Protein AF-A0A657IUQ5-F1 (afdb_monomer_lite)

Organism: NCBI:txid37923

Sequence (195 aa):
MLGVAAANTGLQYLISVHVVRFLPADVDWTVWPILFLMSVSIQIFAVGGALLIRNDVMIWLIGVFIMCGVPASGLLLPLDMAPDRYQILHHLVPSAVALGAIRSRVYLPEAPVASAVLTELIWLAAALLVYLWGCLHVRRLRRRDEAAAAREAHQFDDAEAGEFEGAVLSGSPGPQTRQLQVVRAAAREAARSRS

Secondary structure (DSSP, 8-state):
-HHHHHHHHHHHHHHHHHHHHTS-TT--TTHHHHHHHHHHHHHHHHHHHHHHHTTTHHHHHIIIIIIIHHHHTTSSS-GGGS-HHHHHHHHH-HHHHHHHHHHHHHH-TT---HHHHHHHHHHHHHHHHHHHHHHHHHHHHHHHHHHHHHHHHHHHHSS-HHHHHHHHHTTPPPHHHHHHHHHHHHHHHHHHTT-

Foldseek 3Di:
DVVVVVVVVVVVVVVVVVVVVVAPPPADPVLVVLVVLVVLLLVLLLLLLCLPPVPCSVVVSCVQCPVLQPQLLCPVHNPVPDDPVSPVSCLQRLNSLSSNLSVCCSVPVVDDCVSSVVSSVVSSVVSNVSNVVSVVVVVVVVVVVVVVVVVVVVVVVPPPPVVVVVCVVVVPDPPVVVVVVVVVVVVVVVVVVVD

pLDDT: mean 72.82, std 9.74, range [46.88, 88.44]

Structure (mmCIF, N/CA/C/O backbone):
data_AF-A0A657IUQ5-F1
#
_entry.id   AF-A0A657IUQ5-F1
#
loop_
_atom_site.group_PDB
_atom_site.id
_atom_site.type_symbol
_atom_site.label_atom_id
_atom_site.label_alt_id
_atom_site.label_comp_id
_atom_site.label_asym_id
_atom_site.label_entity_id
_atom_site.label_seq_id
_atom_site.pdbx_PDB_ins_code
_atom_site.Cartn_x
_atom_site.Cartn_y
_atom_site.Cartn_z
_atom_site.occupancy
_atom_site.B_iso_or_equiv
_atom_site.auth_seq_id
_atom_site.auth_comp_id
_atom_site.auth_asym_id
_atom_site.auth_atom_id
_atom_site.pdbx_PDB_model_num
ATOM 1 N N . MET A 1 1 ? 9.288 15.707 -14.378 1.00 55.81 1 MET A N 1
ATOM 2 C CA . MET A 1 1 ? 9.100 14.725 -13.283 1.00 55.81 1 MET A CA 1
ATOM 3 C C . MET A 1 1 ? 8.807 15.400 -11.938 1.00 55.81 1 MET A C 1
ATOM 5 O O . MET A 1 1 ? 7.851 14.990 -11.298 1.00 55.81 1 MET A O 1
ATOM 9 N N . LEU A 1 2 ? 9.528 16.464 -11.538 1.00 62.44 2 LEU A N 1
ATOM 10 C CA . LEU A 1 2 ? 9.315 17.149 -10.244 1.00 62.44 2 LEU A CA 1
ATOM 11 C C . LEU A 1 2 ? 7.872 17.657 -10.005 1.00 62.44 2 LEU A C 1
ATOM 13 O O . LEU A 1 2 ? 7.347 17.512 -8.908 1.00 62.44 2 LEU A O 1
ATOM 17 N N . GLY A 1 3 ? 7.209 18.203 -11.033 1.00 76.81 3 GLY A N 1
ATOM 18 C CA . GLY A 1 3 ? 5.862 18.781 -10.893 1.00 76.81 3 GLY A CA 1
ATOM 19 C C . GLY A 1 3 ? 4.752 17.763 -10.610 1.00 76.81 3 GLY A C 1
ATOM 20 O O . GLY A 1 3 ? 3.854 18.044 -9.825 1.00 76.81 3 GLY A O 1
ATOM 21 N N . VAL A 1 4 ? 4.836 16.559 -11.187 1.00 76.06 4 VAL A N 1
ATOM 22 C CA . VAL A 1 4 ? 3.833 15.499 -10.961 1.00 76.06 4 VAL A CA 1
ATOM 23 C C . VAL A 1 4 ? 3.952 14.944 -9.543 1.00 76.06 4 VAL A C 1
ATOM 25 O O . VAL A 1 4 ? 2.942 14.757 -8.872 1.00 76.06 4 VAL A O 1
ATOM 28 N N . ALA A 1 5 ? 5.181 14.748 -9.057 1.00 74.38 5 ALA A N 1
ATOM 29 C CA . ALA A 1 5 ? 5.417 14.326 -7.680 1.00 74.38 5 ALA A CA 1
ATOM 30 C C . ALA A 1 5 ? 4.916 15.377 -6.677 1.00 74.38 5 ALA A C 1
ATOM 32 O O . ALA A 1 5 ? 4.219 15.028 -5.731 1.00 74.38 5 ALA A O 1
ATOM 33 N N . ALA A 1 6 ? 5.196 16.663 -6.918 1.00 79.06 6 ALA A N 1
ATOM 34 C CA . ALA A 1 6 ? 4.709 17.750 -6.069 1.00 79.06 6 ALA A CA 1
ATOM 35 C C . ALA A 1 6 ? 3.173 17.842 -6.052 1.00 79.06 6 ALA A C 1
ATOM 37 O O . ALA A 1 6 ? 2.585 17.976 -4.982 1.00 79.06 6 ALA A O 1
ATOM 38 N N . ALA A 1 7 ? 2.518 17.712 -7.212 1.00 79.62 7 ALA A N 1
ATOM 39 C CA . ALA A 1 7 ? 1.059 17.704 -7.308 1.00 79.62 7 ALA A CA 1
ATOM 40 C C . ALA A 1 7 ? 0.439 16.511 -6.564 1.00 79.62 7 ALA A C 1
ATOM 42 O O . ALA A 1 7 ? -0.527 16.684 -5.824 1.00 79.62 7 ALA A O 1
ATOM 43 N N . ASN A 1 8 ? 1.025 15.318 -6.702 1.00 78.25 8 ASN A N 1
ATOM 44 C CA . ASN A 1 8 ? 0.574 14.122 -5.995 1.00 78.25 8 ASN A CA 1
ATOM 45 C C . ASN A 1 8 ? 0.721 14.267 -4.472 1.00 78.25 8 ASN A C 1
ATOM 47 O O . ASN A 1 8 ? -0.224 14.004 -3.735 1.00 78.25 8 ASN A O 1
ATOM 51 N N . THR A 1 9 ? 1.872 14.743 -3.990 1.00 80.00 9 THR A N 1
ATOM 52 C CA . THR A 1 9 ? 2.093 14.971 -2.554 1.00 80.00 9 THR A CA 1
ATOM 53 C C . THR A 1 9 ? 1.179 16.069 -2.010 1.00 80.00 9 THR A C 1
ATOM 55 O O . THR A 1 9 ? 0.654 15.935 -0.908 1.00 80.00 9 THR A O 1
ATOM 58 N N . GLY A 1 10 ? 0.932 17.127 -2.789 1.00 80.00 10 GLY A N 1
ATOM 59 C CA . GLY A 1 10 ? -0.017 18.184 -2.437 1.00 80.00 10 GLY A CA 1
ATOM 60 C C . GLY A 1 10 ? -1.453 17.669 -2.321 1.00 80.00 10 GLY A C 1
ATOM 61 O O . GLY A 1 10 ? -2.130 17.961 -1.339 1.00 80.00 10 GLY A O 1
ATOM 62 N N . LEU A 1 11 ? -1.899 16.841 -3.2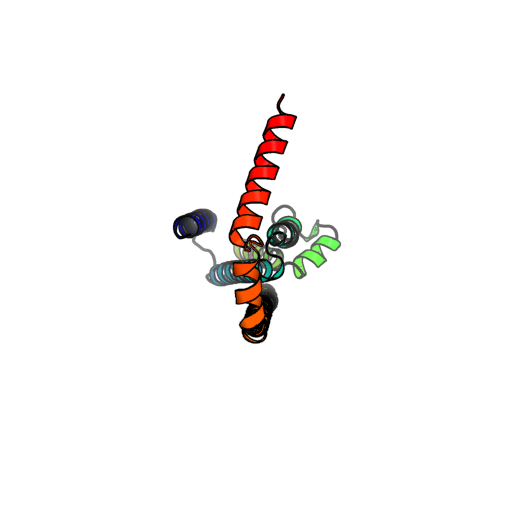71 1.00 80.31 11 LEU A N 1
ATOM 63 C CA . LEU A 1 11 ? -3.208 16.188 -3.215 1.00 80.31 11 LEU A CA 1
ATOM 64 C C . LEU A 1 11 ? -3.322 15.271 -1.990 1.00 80.31 11 LEU A C 1
ATOM 66 O O . LEU A 1 11 ? -4.307 15.345 -1.257 1.00 80.31 11 LEU A O 1
ATOM 70 N N . GLN A 1 12 ? -2.293 14.462 -1.724 1.00 77.25 12 GLN A N 1
ATOM 71 C CA . GLN A 1 12 ? -2.247 13.578 -0.558 1.00 77.25 12 GLN A CA 1
ATOM 72 C C . GLN A 1 12 ? -2.326 14.372 0.756 1.00 77.25 12 GLN A C 1
ATOM 74 O O . GLN A 1 12 ? -3.056 13.991 1.670 1.00 77.25 12 GLN A O 1
ATOM 79 N N . TYR A 1 13 ? -1.612 15.498 0.840 1.00 80.50 13 TYR A N 1
ATOM 80 C CA . TYR A 1 13 ? -1.649 16.398 1.990 1.00 80.50 13 TYR A CA 1
ATOM 81 C C . TYR A 1 13 ? -3.043 17.002 2.194 1.00 80.50 13 TYR A C 1
ATOM 83 O O . TYR A 1 13 ? -3.558 16.983 3.310 1.00 80.50 13 TYR A O 1
ATOM 91 N N . LEU A 1 14 ? -3.691 17.478 1.125 1.00 82.69 14 LEU A N 1
ATOM 92 C CA . LEU A 1 14 ? -5.044 18.035 1.199 1.00 82.69 14 LEU A CA 1
ATOM 93 C C . LEU A 1 14 ? -6.068 17.001 1.675 1.00 82.69 14 LEU A C 1
ATOM 95 O O . LEU A 1 14 ? -6.878 17.313 2.550 1.00 82.69 14 LEU A O 1
ATOM 99 N N . ILE A 1 15 ? -5.999 15.774 1.147 1.00 79.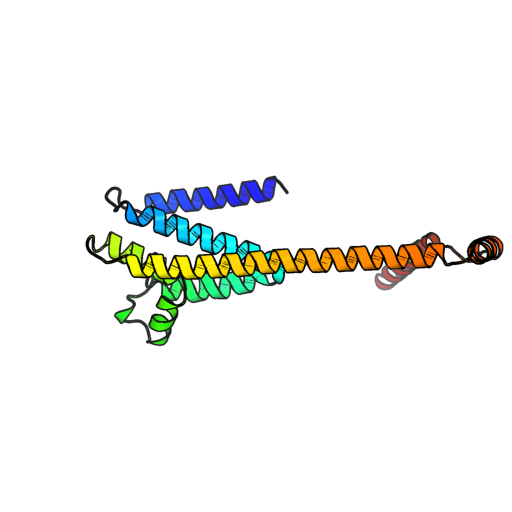31 15 ILE A N 1
ATOM 100 C CA . ILE A 1 15 ? -6.838 14.655 1.597 1.00 79.31 15 ILE A CA 1
ATOM 101 C C . ILE A 1 15 ? -6.583 14.388 3.082 1.00 79.31 15 ILE A C 1
ATOM 103 O O . ILE A 1 15 ? -7.529 14.320 3.861 1.00 79.31 15 ILE A O 1
ATOM 107 N N . SER A 1 16 ? -5.316 14.317 3.498 1.00 76.44 16 SER A N 1
ATOM 108 C CA . SER A 1 16 ? -4.949 14.070 4.894 1.00 76.44 16 SER A CA 1
ATOM 109 C C . SER A 1 16 ? -5.473 15.151 5.841 1.00 76.44 16 SER A C 1
ATOM 111 O O . SER A 1 16 ? -6.028 14.821 6.885 1.00 76.44 16 SER A O 1
ATOM 113 N N . VAL A 1 17 ? -5.333 16.435 5.498 1.00 80.94 17 VAL A N 1
ATOM 114 C CA . VAL A 1 17 ? -5.831 17.547 6.327 1.00 80.94 17 VAL A CA 1
ATOM 115 C C . VAL A 1 17 ? -7.352 17.499 6.450 1.00 80.94 17 VAL A C 1
ATOM 117 O O . VAL A 1 17 ? -7.887 17.742 7.532 1.00 80.94 17 VAL A O 1
ATOM 120 N N . HIS A 1 18 ? -8.054 17.161 5.366 1.00 77.25 18 HIS A N 1
ATOM 121 C CA . HIS A 1 18 ? -9.504 16.989 5.410 1.00 77.25 18 HIS A CA 1
ATOM 122 C C . HIS A 1 18 ? -9.911 15.817 6.303 1.00 77.25 18 HIS A C 1
ATOM 124 O O . HIS A 1 18 ? -10.789 15.983 7.142 1.00 77.25 18 HIS A O 1
ATOM 130 N N . VAL A 1 19 ? -9.252 14.664 6.173 1.00 72.75 19 VAL A N 1
ATOM 131 C CA . VAL A 1 19 ? -9.535 13.474 6.991 1.00 72.75 19 VAL A CA 1
ATOM 132 C C . VAL A 1 19 ? -9.308 13.752 8.477 1.00 72.75 19 VAL A C 1
ATOM 134 O O . VAL A 1 19 ? -10.159 13.415 9.293 1.00 72.75 19 VAL A O 1
ATOM 137 N N . VAL A 1 20 ? -8.214 14.428 8.837 1.00 72.75 20 VAL A N 1
ATOM 138 C CA . VAL A 1 20 ? -7.915 14.780 10.236 1.00 72.75 20 VAL A CA 1
ATOM 139 C C . VAL A 1 20 ? -8.978 15.707 10.828 1.00 72.75 20 VAL A C 1
ATOM 141 O O . VAL A 1 20 ? -9.307 15.582 12.001 1.00 72.75 20 VAL A O 1
ATOM 144 N N . ARG A 1 21 ? -9.569 16.600 10.025 1.00 75.56 21 ARG A N 1
ATOM 145 C CA . ARG A 1 21 ? -10.658 17.479 10.482 1.00 75.56 21 ARG A CA 1
ATOM 146 C C . ARG A 1 21 ? -11.965 16.747 10.785 1.00 75.56 21 ARG A C 1
ATOM 148 O O . ARG A 1 21 ? -12.779 17.291 11.523 1.00 75.56 21 ARG A O 1
ATOM 155 N N . PHE A 1 22 ? -12.177 15.559 10.222 1.00 70.88 22 PHE A N 1
ATOM 156 C CA . PHE A 1 22 ? -13.339 14.722 10.537 1.00 70.88 22 PHE A CA 1
ATOM 157 C C . PHE A 1 22 ? -13.152 13.891 11.807 1.00 70.88 22 PHE A C 1
ATOM 159 O O . PHE A 1 22 ? -14.119 13.309 12.296 1.00 70.88 22 PHE A O 1
ATOM 166 N N . LEU A 1 23 ? -11.930 13.821 12.336 1.00 70.06 23 LEU A N 1
ATOM 167 C CA . LEU A 1 23 ? -11.631 13.053 13.530 1.00 70.06 23 LEU A CA 1
ATOM 168 C C . LEU A 1 23 ? -11.893 13.916 14.781 1.00 70.06 23 LEU A C 1
ATOM 170 O O . LEU A 1 23 ? -11.410 15.051 14.835 1.00 70.06 23 LEU A O 1
ATOM 174 N N . PRO A 1 24 ? -12.651 13.417 15.775 1.00 73.31 24 PRO A N 1
ATOM 175 C CA . PRO A 1 24 ? -12.863 14.125 17.036 1.00 73.31 24 PRO A CA 1
ATOM 176 C C . PRO A 1 24 ? -11.527 14.484 17.707 1.00 73.31 24 PRO A C 1
ATOM 178 O O . PRO A 1 24 ? -10.565 13.719 17.639 1.00 73.31 24 PRO A O 1
ATOM 181 N N . ALA A 1 25 ? -11.441 15.656 18.344 1.00 70.19 25 ALA A N 1
ATOM 182 C CA . ALA A 1 25 ? -10.194 16.141 18.951 1.00 70.19 25 ALA A CA 1
ATOM 183 C C . ALA A 1 25 ? -9.729 15.299 20.160 1.00 70.19 25 ALA A C 1
ATOM 185 O O . ALA A 1 25 ? -8.582 15.408 20.584 1.00 70.19 25 ALA A O 1
ATOM 186 N N . ASP A 1 26 ? -10.619 14.468 20.696 1.00 70.69 26 ASP A N 1
ATOM 187 C CA . ASP A 1 26 ? -10.441 13.550 21.819 1.00 70.69 26 ASP A CA 1
ATOM 188 C C . ASP A 1 26 ? -10.050 12.124 21.393 1.00 70.69 26 ASP A C 1
ATOM 190 O O . ASP A 1 26 ? -10.038 11.218 22.222 1.00 70.69 26 ASP A O 1
ATOM 194 N N . VAL A 1 27 ? -9.716 11.902 20.115 1.00 71.88 27 VAL A N 1
ATOM 195 C CA . VAL A 1 27 ? -9.367 10.560 19.636 1.00 71.88 27 VAL A CA 1
ATOM 196 C C . VAL A 1 27 ? -8.086 10.027 20.286 1.00 71.88 27 VAL A C 1
ATOM 198 O O . VAL A 1 27 ? -7.072 10.722 20.407 1.00 71.88 27 VAL A O 1
ATOM 201 N N . ASP A 1 28 ? -8.111 8.740 20.628 1.00 78.50 28 ASP A N 1
ATOM 202 C CA . ASP A 1 28 ? -6.961 8.040 21.189 1.00 78.50 28 ASP A CA 1
ATOM 203 C C . ASP A 1 28 ? -5.734 8.067 20.267 1.00 78.50 28 ASP A C 1
ATOM 205 O O . ASP A 1 28 ? -5.812 7.875 19.049 1.00 78.50 28 ASP A O 1
ATOM 209 N N . TRP A 1 29 ? -4.552 8.176 20.881 1.00 77.50 29 TRP A N 1
ATOM 210 C CA . TRP A 1 29 ? -3.261 8.210 20.185 1.00 77.50 29 TRP A CA 1
ATOM 211 C C . TRP A 1 29 ? -2.997 6.980 19.292 1.00 77.50 29 TRP A C 1
ATOM 213 O O . TRP A 1 29 ? -2.190 7.037 18.367 1.00 77.50 29 TRP A O 1
ATOM 223 N N . THR A 1 30 ? -3.691 5.866 19.536 1.00 76.94 30 THR A N 1
ATOM 224 C CA . THR A 1 30 ? -3.566 4.601 18.794 1.00 76.94 30 THR A CA 1
ATOM 225 C C . THR A 1 30 ? -4.091 4.668 17.358 1.00 76.94 30 THR A C 1
ATOM 227 O O . THR A 1 30 ? -3.698 3.840 16.537 1.00 76.94 30 THR A O 1
ATOM 230 N N . VAL A 1 31 ? -4.913 5.662 17.007 1.00 77.69 31 VAL A N 1
ATOM 231 C CA . VAL A 1 31 ? -5.448 5.827 15.643 1.00 77.69 31 VAL A CA 1
ATOM 232 C C . VAL A 1 31 ? -4.376 6.311 14.659 1.00 77.69 31 VAL A C 1
ATOM 234 O O . VAL A 1 31 ? -4.316 5.852 13.516 1.00 77.69 31 VAL A O 1
ATOM 237 N N . TRP A 1 32 ? -3.478 7.187 15.109 1.00 80.75 32 TRP A N 1
ATOM 238 C CA . TRP A 1 32 ? -2.395 7.749 14.298 1.00 80.75 32 TRP A CA 1
ATOM 239 C C . TRP A 1 32 ? -1.443 6.709 13.691 1.00 80.75 32 TRP A C 1
ATOM 241 O O . TRP A 1 32 ? -1.231 6.752 12.475 1.00 80.75 32 TRP A O 1
ATOM 251 N N . PRO A 1 33 ? -0.876 5.757 14.462 1.00 80.31 33 PRO A N 1
ATOM 252 C CA . PRO A 1 33 ? -0.003 4.741 13.893 1.00 80.31 33 PRO A CA 1
ATOM 253 C C . PRO A 1 33 ? -0.740 3.829 12.911 1.00 80.31 33 PRO A C 1
ATOM 255 O O . PRO A 1 33 ? -0.129 3.428 11.931 1.00 80.31 33 PRO A O 1
ATOM 258 N N . ILE A 1 34 ? -2.035 3.548 13.106 1.00 79.56 34 ILE A N 1
ATOM 259 C CA . ILE A 1 34 ? -2.824 2.718 12.176 1.00 79.56 34 ILE A CA 1
ATOM 260 C C . ILE A 1 34 ? -2.985 3.423 10.828 1.00 79.56 34 ILE A C 1
ATOM 262 O O . ILE A 1 34 ? -2.727 2.822 9.788 1.00 79.56 34 ILE A O 1
ATOM 266 N N . LEU A 1 35 ? -3.343 4.711 10.838 1.00 80.75 35 LEU A N 1
ATOM 267 C CA . LEU A 1 35 ? -3.437 5.523 9.620 1.00 80.75 35 LEU A CA 1
ATOM 268 C C . LEU A 1 35 ? -2.096 5.606 8.882 1.00 80.75 35 LEU A C 1
ATOM 270 O O . LEU A 1 35 ? -2.046 5.492 7.655 1.00 80.75 35 LEU A O 1
ATOM 274 N N . PHE A 1 36 ? -1.006 5.783 9.632 1.00 82.38 36 PHE A N 1
ATOM 275 C CA . PHE A 1 36 ? 0.339 5.808 9.072 1.00 82.38 36 PHE A CA 1
ATOM 276 C C . PHE A 1 36 ? 0.712 4.465 8.432 1.00 82.38 36 PHE A C 1
ATOM 278 O O . PHE A 1 36 ? 1.158 4.445 7.284 1.00 82.38 36 PHE A O 1
ATOM 285 N N . LEU A 1 37 ? 0.488 3.354 9.142 1.00 83.19 37 LEU A N 1
ATOM 286 C CA . LEU A 1 37 ? 0.801 2.007 8.664 1.00 83.19 37 LEU A CA 1
ATOM 287 C C . LEU A 1 37 ? 0.014 1.687 7.391 1.00 83.19 37 LEU A C 1
ATOM 289 O O . LEU A 1 37 ? 0.623 1.330 6.388 1.00 83.19 37 LEU A O 1
ATOM 293 N N . MET A 1 38 ? -1.298 1.938 7.395 1.00 81.50 38 MET A N 1
ATOM 294 C CA . MET A 1 38 ? -2.169 1.731 6.235 1.00 81.50 38 MET A CA 1
ATOM 295 C C . MET A 1 38 ? -1.686 2.530 5.015 1.00 81.50 38 MET A C 1
ATOM 297 O O . MET A 1 38 ? -1.586 1.998 3.908 1.00 81.50 38 MET A O 1
ATOM 301 N N . SER A 1 39 ? -1.344 3.809 5.209 1.00 81.75 39 SER A N 1
ATOM 302 C CA . SER A 1 39 ? -0.851 4.678 4.132 1.00 81.75 39 SER A CA 1
ATOM 303 C C . SER A 1 39 ? 0.456 4.154 3.528 1.00 81.75 39 SER A C 1
ATOM 305 O O . SER A 1 39 ? 0.579 4.026 2.306 1.00 81.75 39 SER A O 1
ATOM 307 N N . VAL A 1 40 ? 1.420 3.796 4.383 1.00 84.06 40 VAL A N 1
ATOM 308 C CA . VAL A 1 40 ? 2.724 3.271 3.961 1.00 84.06 40 VAL A CA 1
ATOM 309 C C . VAL A 1 40 ? 2.574 1.921 3.255 1.00 84.06 40 VAL A C 1
ATOM 311 O O . VAL A 1 40 ? 3.164 1.734 2.189 1.00 84.06 40 VAL A O 1
ATOM 314 N N . SER A 1 41 ? 1.752 1.010 3.785 1.00 83.19 41 SER A N 1
ATOM 315 C CA . SER A 1 41 ? 1.456 -0.293 3.176 1.00 83.19 41 SER A CA 1
ATOM 316 C C . SER A 1 41 ? 0.942 -0.136 1.741 1.00 83.19 41 SER A C 1
ATOM 318 O O . SER A 1 41 ? 1.484 -0.747 0.815 1.00 83.19 41 SER A O 1
ATOM 320 N N . ILE A 1 42 ? -0.056 0.732 1.530 1.00 81.62 42 ILE A N 1
ATOM 321 C CA . ILE A 1 42 ? -0.652 0.980 0.206 1.00 81.62 42 ILE A CA 1
ATOM 322 C C . ILE A 1 42 ? 0.377 1.582 -0.755 1.00 81.62 42 ILE A C 1
ATOM 324 O O . ILE A 1 42 ? 0.463 1.160 -1.909 1.00 81.62 42 ILE A O 1
ATOM 328 N N . GLN A 1 43 ? 1.184 2.545 -0.299 1.00 82.69 43 GLN A N 1
ATOM 329 C CA . GLN A 1 43 ? 2.199 3.179 -1.144 1.00 82.69 43 GLN A CA 1
ATOM 330 C C . GLN A 1 43 ? 3.291 2.204 -1.573 1.00 82.69 43 GLN A C 1
ATOM 332 O O . GLN A 1 43 ? 3.611 2.141 -2.761 1.00 82.69 43 GLN A O 1
ATOM 337 N N . ILE A 1 44 ? 3.828 1.405 -0.649 1.00 83.25 44 ILE A N 1
ATOM 338 C CA . ILE A 1 44 ? 4.841 0.395 -0.984 1.00 83.25 44 ILE A CA 1
ATOM 339 C C . ILE A 1 44 ? 4.258 -0.629 -1.959 1.00 83.25 44 ILE A C 1
ATOM 341 O O . ILE A 1 44 ? 4.919 -0.985 -2.936 1.00 83.25 44 ILE A O 1
ATOM 345 N N . PHE A 1 45 ? 3.010 -1.053 -1.749 1.00 83.44 45 PHE A N 1
ATOM 346 C CA . PHE A 1 45 ? 2.344 -1.989 -2.648 1.00 83.44 45 PHE A CA 1
ATOM 347 C C . PHE A 1 45 ? 2.144 -1.394 -4.047 1.00 83.44 45 PHE A C 1
ATOM 349 O O . PHE A 1 45 ? 2.441 -2.052 -5.044 1.00 83.44 45 PHE A O 1
ATOM 356 N N . ALA A 1 46 ? 1.705 -0.137 -4.139 1.00 81.38 46 ALA A N 1
ATOM 357 C CA . ALA A 1 46 ? 1.519 0.558 -5.408 1.00 81.38 46 ALA A CA 1
ATOM 358 C C . ALA A 1 46 ? 2.834 0.688 -6.188 1.00 81.38 46 ALA A C 1
ATOM 360 O O . ALA A 1 46 ? 2.877 0.381 -7.381 1.00 81.38 46 ALA A O 1
ATOM 361 N N . VAL A 1 47 ? 3.924 1.085 -5.520 1.00 82.44 47 VAL A N 1
ATOM 362 C CA . VAL A 1 47 ? 5.247 1.175 -6.157 1.00 82.44 47 VAL A CA 1
ATOM 363 C C . VAL A 1 47 ? 5.759 -0.209 -6.556 1.00 82.44 47 VAL A C 1
ATOM 365 O O . VAL A 1 47 ? 6.235 -0.389 -7.677 1.00 82.44 47 VAL A O 1
ATOM 368 N N . GLY A 1 48 ? 5.634 -1.204 -5.676 1.00 80.88 48 GLY A N 1
ATOM 369 C CA . GLY A 1 48 ? 6.058 -2.573 -5.958 1.00 80.88 48 GLY A CA 1
ATOM 370 C C . GLY A 1 48 ? 5.316 -3.190 -7.142 1.00 80.88 48 GLY A C 1
ATOM 371 O O . GLY A 1 48 ? 5.941 -3.762 -8.034 1.00 80.88 48 GLY A O 1
ATOM 372 N N . GLY A 1 49 ? 3.997 -3.008 -7.208 1.00 79.06 49 GLY A N 1
ATOM 373 C CA . GLY A 1 49 ? 3.182 -3.460 -8.332 1.00 79.06 49 GLY A CA 1
ATOM 374 C C . GLY A 1 49 ? 3.512 -2.729 -9.637 1.00 79.06 49 GLY A C 1
ATOM 375 O O . GLY A 1 49 ? 3.565 -3.355 -10.698 1.00 79.06 49 GLY A O 1
ATOM 376 N N . ALA A 1 50 ? 3.808 -1.426 -9.575 1.00 80.69 50 ALA A N 1
ATOM 377 C CA . ALA A 1 50 ? 4.167 -0.636 -10.752 1.00 80.69 50 ALA A CA 1
ATOM 378 C C . ALA A 1 50 ? 5.492 -1.105 -11.374 1.00 80.69 50 ALA A C 1
ATOM 380 O O . ALA A 1 50 ? 5.636 -1.098 -12.595 1.00 80.69 50 ALA A O 1
ATOM 381 N N . LEU A 1 51 ? 6.437 -1.569 -10.551 1.00 77.50 51 LEU A N 1
ATOM 382 C CA . LEU A 1 51 ? 7.699 -2.149 -11.020 1.00 77.50 51 LEU A CA 1
ATOM 383 C C . LEU A 1 51 ? 7.512 -3.491 -11.746 1.00 77.50 51 LEU A C 1
ATOM 385 O O . LEU A 1 51 ? 8.348 -3.846 -12.573 1.00 77.50 51 LEU A O 1
ATOM 389 N N . LEU A 1 52 ? 6.442 -4.233 -11.444 1.00 74.25 52 LEU A N 1
ATOM 390 C CA . LEU A 1 52 ? 6.173 -5.550 -12.028 1.00 74.25 52 LEU A CA 1
ATOM 391 C C . LEU A 1 52 ? 5.321 -5.479 -13.294 1.00 74.25 52 LEU A C 1
ATOM 393 O O . LEU A 1 52 ? 5.662 -6.103 -14.293 1.00 74.25 52 LEU A O 1
ATOM 397 N N . ILE A 1 53 ? 4.208 -4.744 -13.243 1.00 73.44 53 ILE A N 1
ATOM 398 C CA . ILE A 1 53 ? 3.134 -4.839 -14.249 1.00 73.44 53 ILE A CA 1
ATOM 399 C C . ILE A 1 53 ? 2.992 -3.534 -15.055 1.00 73.44 53 ILE A C 1
ATOM 401 O O . ILE A 1 53 ? 2.230 -3.480 -16.013 1.00 73.44 53 ILE A O 1
ATOM 405 N N . ARG A 1 54 ? 3.767 -2.492 -14.708 1.00 70.06 54 ARG A N 1
ATOM 406 C CA . ARG A 1 54 ? 3.884 -1.162 -15.343 1.00 70.06 54 ARG A CA 1
ATOM 407 C C . ARG A 1 54 ? 2.560 -0.445 -15.642 1.00 70.06 54 ARG A C 1
ATOM 409 O O . ARG A 1 54 ? 2.288 0.569 -15.012 1.00 70.06 54 ARG A O 1
ATOM 416 N N . ASN A 1 55 ? 1.763 -0.934 -16.590 1.00 70.25 55 ASN A N 1
ATOM 417 C CA . ASN A 1 55 ? 0.518 -0.319 -17.043 1.00 70.25 55 ASN A CA 1
ATOM 418 C C . ASN A 1 55 ? -0.727 -0.815 -16.280 1.00 70.25 55 ASN A C 1
ATOM 420 O O . ASN A 1 55 ? -1.606 -0.012 -15.979 1.00 70.25 55 ASN A O 1
ATOM 424 N N . ASP A 1 56 ? -0.785 -2.091 -15.878 1.00 77.31 56 ASP A N 1
ATOM 425 C CA . ASP A 1 56 ? -2.031 -2.658 -15.318 1.00 77.31 56 ASP A CA 1
ATOM 426 C C . ASP A 1 56 ? -2.128 -2.548 -13.790 1.00 77.31 56 ASP A C 1
ATOM 428 O O . ASP A 1 56 ? -3.127 -2.944 -13.188 1.00 77.31 56 ASP A O 1
ATOM 432 N N . VAL A 1 57 ? -1.111 -1.976 -13.133 1.00 77.19 57 VAL A N 1
ATOM 433 C CA . VAL A 1 57 ? -1.078 -1.846 -11.667 1.00 77.19 57 VAL A CA 1
ATOM 434 C C . VAL A 1 57 ? -2.287 -1.073 -11.130 1.00 77.19 57 VAL A C 1
ATOM 436 O O . VAL A 1 57 ? -2.803 -1.402 -10.065 1.00 77.19 57 VAL A O 1
ATOM 439 N N . MET A 1 58 ? -2.779 -0.082 -11.879 1.00 77.06 58 MET A N 1
ATOM 440 C CA . MET A 1 58 ? -3.931 0.723 -11.466 1.00 77.06 58 MET A CA 1
ATOM 441 C C . MET A 1 58 ? -5.219 -0.093 -11.408 1.00 77.06 58 MET A C 1
ATOM 443 O O . MET A 1 58 ? -5.999 0.080 -10.478 1.00 77.06 58 MET A O 1
ATOM 447 N N . ILE A 1 59 ? -5.420 -1.027 -12.340 1.00 81.75 59 ILE A N 1
ATOM 448 C CA . ILE A 1 59 ? -6.596 -1.907 -12.342 1.00 81.75 59 ILE A CA 1
ATOM 449 C C . ILE A 1 59 ? -6.583 -2.788 -11.090 1.00 81.75 59 ILE A C 1
ATOM 451 O O . ILE A 1 59 ? -7.596 -2.908 -10.402 1.00 81.75 59 ILE A O 1
ATOM 455 N N . TRP A 1 60 ? -5.417 -3.335 -10.742 1.00 78.31 60 TRP A N 1
ATOM 456 C CA . TRP A 1 60 ? -5.246 -4.145 -9.537 1.00 78.31 60 TRP A CA 1
ATOM 457 C C . TRP A 1 60 ? -5.418 -3.339 -8.249 1.00 78.31 60 TRP A C 1
ATOM 459 O O . TRP A 1 60 ? -6.097 -3.797 -7.333 1.00 78.31 60 TRP A O 1
ATOM 469 N N . LEU A 1 61 ? -4.866 -2.125 -8.180 1.00 78.69 61 LEU A N 1
ATOM 470 C CA . LEU A 1 61 ? -5.031 -1.230 -7.030 1.00 78.69 61 LEU A CA 1
ATOM 471 C C . LEU A 1 61 ? -6.502 -0.869 -6.808 1.00 78.69 61 LEU A C 1
ATOM 473 O O . LEU A 1 61 ? -6.993 -0.956 -5.683 1.00 78.69 61 LEU A O 1
ATOM 477 N N . ILE A 1 62 ? -7.213 -0.513 -7.879 1.00 79.19 62 ILE A N 1
ATOM 478 C CA . ILE A 1 62 ? -8.642 -0.200 -7.816 1.00 79.19 62 ILE A CA 1
ATOM 479 C C . ILE A 1 62 ? -9.432 -1.443 -7.392 1.00 79.19 62 ILE A C 1
ATOM 481 O O . ILE A 1 62 ? -10.267 -1.353 -6.496 1.00 79.19 62 ILE A O 1
ATOM 485 N N . GLY A 1 63 ? -9.150 -2.613 -7.968 1.00 78.44 63 GLY A N 1
ATOM 486 C CA . GLY A 1 63 ? -9.832 -3.859 -7.613 1.00 78.44 63 GLY A CA 1
ATOM 487 C C . GLY A 1 63 ? -9.641 -4.256 -6.144 1.00 78.44 63 GLY A C 1
ATOM 488 O O . GLY A 1 63 ? -10.609 -4.553 -5.445 1.00 78.44 63 GLY A O 1
ATOM 489 N N . VAL A 1 64 ? -8.402 -4.226 -5.653 1.00 75.12 64 VAL A N 1
ATOM 490 C CA . VAL A 1 64 ? -8.059 -4.728 -4.315 1.00 75.12 64 VAL A CA 1
ATOM 491 C C . VAL A 1 64 ? -8.356 -3.699 -3.223 1.00 75.12 64 VAL A C 1
ATOM 493 O O . VAL A 1 64 ? -9.024 -4.023 -2.246 1.00 75.12 64 VAL A O 1
ATOM 496 N N . PHE A 1 65 ? -7.913 -2.450 -3.370 1.00 73.88 65 PHE A N 1
ATOM 497 C CA . PHE A 1 65 ? -8.034 -1.462 -2.289 1.00 73.88 65 PHE A CA 1
ATOM 498 C C . PHE A 1 65 ? -9.331 -0.661 -2.338 1.00 73.88 65 PHE A C 1
ATOM 500 O O . PHE A 1 65 ? -9.847 -0.288 -1.288 1.00 73.88 65 PHE A O 1
ATOM 507 N N . ILE A 1 66 ? -9.888 -0.404 -3.525 1.00 75.50 66 ILE A N 1
ATOM 508 C CA . ILE A 1 66 ? -11.106 0.412 -3.648 1.00 75.50 66 ILE A CA 1
ATOM 509 C C . ILE A 1 66 ? -12.343 -0.486 -3.689 1.00 75.50 66 ILE A C 1
ATOM 511 O O . ILE A 1 66 ? -13.200 -0.388 -2.813 1.00 75.50 66 ILE A O 1
ATOM 515 N N . MET A 1 67 ? -12.425 -1.392 -4.666 1.00 74.94 67 MET A N 1
ATOM 516 C CA . MET A 1 67 ? -13.600 -2.245 -4.872 1.00 74.94 67 MET A CA 1
ATOM 517 C C . MET A 1 67 ? -13.774 -3.288 -3.772 1.00 74.94 67 MET A C 1
ATOM 519 O O . MET A 1 67 ? -14.904 -3.532 -3.367 1.00 74.94 67 MET A O 1
ATOM 523 N N . CYS A 1 68 ? -12.693 -3.878 -3.253 1.00 70.56 68 CYS A N 1
ATOM 524 C CA . CYS A 1 68 ? -12.802 -4.776 -2.100 1.00 70.56 68 CYS A CA 1
ATOM 525 C C . CYS A 1 68 ? -12.708 -4.015 -0.769 1.00 70.56 68 CYS A C 1
ATOM 527 O O . CYS A 1 68 ? -13.440 -4.336 0.162 1.00 70.56 68 CYS A O 1
ATOM 529 N N . GLY A 1 69 ? -11.861 -2.985 -0.674 1.00 68.38 69 GLY A N 1
ATOM 530 C CA . GLY A 1 69 ? -11.617 -2.282 0.588 1.00 68.38 69 GLY A CA 1
ATOM 531 C C . GLY A 1 69 ? -12.776 -1.422 1.083 1.00 68.38 69 GLY A C 1
ATOM 532 O O . GLY A 1 69 ? -13.107 -1.497 2.265 1.00 68.38 69 GLY A O 1
ATOM 533 N N . VAL A 1 70 ? -13.432 -0.640 0.217 1.00 67.31 70 VAL A N 1
ATOM 534 C CA . VAL A 1 70 ? -14.523 0.252 0.653 1.00 67.31 70 VAL A CA 1
ATOM 535 C C . VAL A 1 70 ? -15.745 -0.541 1.136 1.00 67.31 70 VAL A C 1
ATOM 537 O O . VAL A 1 70 ? -16.191 -0.281 2.255 1.00 67.31 70 VAL A O 1
ATOM 540 N N . PRO A 1 71 ? -16.261 -1.550 0.406 1.00 62.28 71 PRO A N 1
ATOM 541 C CA . PRO A 1 71 ? -17.393 -2.342 0.886 1.00 62.28 71 PRO A CA 1
ATOM 542 C C . PRO A 1 71 ? -17.052 -3.167 2.128 1.00 62.28 71 PRO A C 1
ATOM 544 O O . PRO A 1 71 ? -17.864 -3.255 3.046 1.00 62.28 71 PRO A O 1
ATOM 547 N N . ALA A 1 72 ? -15.843 -3.735 2.190 1.00 62.94 72 ALA A N 1
ATOM 548 C CA . ALA A 1 72 ? -15.438 -4.572 3.313 1.00 62.94 72 ALA A CA 1
ATOM 549 C C . ALA A 1 72 ? -15.098 -3.764 4.572 1.00 62.94 72 ALA A C 1
ATOM 551 O O . ALA A 1 72 ? -15.144 -4.316 5.660 1.00 62.94 72 ALA A O 1
ATOM 552 N N . SER A 1 73 ? -14.793 -2.466 4.479 1.00 60.47 73 SER A N 1
ATOM 553 C CA . SER A 1 73 ? -14.477 -1.624 5.649 1.00 60.47 73 SER A CA 1
ATOM 554 C C . SER A 1 73 ? -15.632 -1.455 6.645 1.00 60.47 73 SER A C 1
ATOM 556 O O . SER A 1 73 ? -15.432 -0.962 7.755 1.00 60.47 73 SER A O 1
ATOM 558 N N . GLY A 1 74 ? -16.853 -1.837 6.255 1.00 58.19 74 GLY A N 1
ATOM 559 C CA . GLY A 1 74 ? -18.052 -1.631 7.060 1.00 58.19 74 GLY A CA 1
ATOM 560 C C . GLY A 1 74 ? -18.457 -0.159 7.181 1.00 58.19 74 GLY A C 1
ATOM 561 O O . GLY A 1 74 ? -19.287 0.171 8.024 1.00 58.19 74 GLY A O 1
ATOM 562 N N . LEU A 1 75 ? -17.878 0.735 6.367 1.00 61.81 75 LEU A N 1
ATOM 563 C CA . LEU A 1 75 ? -18.170 2.173 6.393 1.00 61.81 75 LEU A CA 1
ATOM 564 C C . LEU A 1 75 ? -19.599 2.487 5.916 1.00 61.81 75 LEU A C 1
ATOM 566 O O . LEU A 1 75 ? -20.224 3.416 6.413 1.00 61.81 75 LEU A O 1
ATOM 570 N N . LEU A 1 76 ? -20.106 1.710 4.953 1.00 59.94 76 LEU A N 1
ATOM 571 C CA . LEU A 1 76 ? -21.429 1.898 4.345 1.00 59.94 76 LEU A CA 1
ATOM 572 C C . LEU A 1 76 ? -22.527 1.079 5.040 1.00 59.94 76 LEU A C 1
ATOM 574 O O . LEU A 1 76 ? -23.676 1.507 5.067 1.00 59.94 76 LEU A O 1
ATOM 578 N N . LEU A 1 77 ? -22.180 -0.088 5.594 1.00 58.38 77 LEU A N 1
ATOM 579 C CA . LEU A 1 77 ? -23.092 -1.018 6.263 1.00 58.38 77 LEU A CA 1
ATOM 580 C C . LEU A 1 77 ? -22.373 -1.692 7.447 1.00 58.38 77 LEU A C 1
ATOM 582 O O . LEU A 1 77 ? -21.200 -2.052 7.305 1.00 58.38 77 LEU A O 1
ATOM 586 N N . PRO A 1 78 ? -23.038 -1.892 8.601 1.00 61.31 78 PRO A N 1
ATOM 587 C CA . PRO A 1 78 ? -22.488 -2.684 9.700 1.00 61.31 78 PRO A CA 1
ATOM 588 C C . PRO A 1 78 ? -22.109 -4.085 9.213 1.00 61.31 78 PRO A C 1
ATOM 590 O O . PRO A 1 78 ? -22.870 -4.710 8.474 1.00 61.31 78 PRO A O 1
ATOM 593 N N . LEU A 1 79 ? -20.943 -4.582 9.634 1.00 63.09 79 LEU A N 1
ATOM 594 C CA . LEU A 1 79 ? -20.418 -5.878 9.186 1.00 63.09 79 LEU A CA 1
ATOM 595 C C . LEU A 1 79 ? -21.364 -7.042 9.528 1.00 63.09 79 LEU A C 1
ATOM 597 O O . LEU A 1 79 ? -21.451 -8.000 8.769 1.00 63.09 79 LEU A O 1
ATOM 601 N N . ASP A 1 80 ? -22.128 -6.895 10.611 1.00 59.62 80 ASP A N 1
ATOM 602 C CA . ASP A 1 80 ? -23.102 -7.877 11.105 1.00 59.62 80 ASP A CA 1
ATOM 603 C C . ASP A 1 80 ? -24.338 -8.017 10.199 1.00 59.62 80 ASP A C 1
ATOM 605 O O . ASP A 1 80 ? -25.079 -8.990 10.291 1.00 59.62 80 ASP A O 1
ATOM 609 N N . MET A 1 81 ? -24.566 -7.044 9.311 1.00 58.91 81 MET A N 1
ATOM 610 C CA . MET A 1 81 ? -25.619 -7.079 8.290 1.00 58.91 81 MET A CA 1
ATOM 611 C C . MET A 1 81 ? -25.069 -7.405 6.896 1.00 58.91 81 MET A C 1
ATOM 613 O O . MET A 1 81 ? -25.835 -7.487 5.932 1.00 58.91 81 MET A O 1
ATOM 617 N N . ALA A 1 82 ? -23.750 -7.569 6.764 1.00 61.09 82 ALA A N 1
ATOM 618 C CA . ALA A 1 82 ? -23.116 -7.884 5.497 1.00 61.09 82 ALA A CA 1
ATOM 619 C C . ALA A 1 82 ? -23.131 -9.405 5.245 1.00 61.09 82 ALA A C 1
ATOM 621 O O . ALA A 1 82 ? -22.889 -10.182 6.172 1.00 61.09 82 ALA A O 1
ATOM 622 N N . PRO A 1 83 ? -23.356 -9.849 3.992 1.00 68.75 83 PRO A N 1
ATOM 623 C CA . PRO A 1 83 ? -23.234 -11.257 3.621 1.00 68.75 83 PRO A CA 1
ATOM 624 C C . PRO A 1 83 ? -21.877 -11.840 4.039 1.00 68.75 83 PRO A C 1
ATOM 626 O O . PRO A 1 83 ? -20.859 -11.169 3.870 1.00 68.75 83 PRO A O 1
ATOM 629 N N . ASP A 1 84 ? -21.838 -13.102 4.477 1.00 70.50 84 ASP A N 1
ATOM 630 C CA . ASP A 1 84 ? -20.649 -13.776 5.045 1.00 70.50 84 ASP A CA 1
ATOM 631 C C . ASP A 1 84 ? -19.361 -13.607 4.217 1.00 70.50 84 ASP A C 1
ATOM 633 O O . ASP A 1 84 ? -18.254 -13.506 4.746 1.00 70.50 84 ASP A O 1
ATOM 637 N N . ARG A 1 85 ? -19.491 -13.504 2.887 1.00 64.62 85 ARG A N 1
ATOM 638 C CA . ARG A 1 85 ? -18.361 -13.271 1.971 1.00 64.62 85 ARG A CA 1
ATOM 639 C C . ARG A 1 85 ? -17.621 -11.959 2.257 1.00 64.62 85 ARG A C 1
ATOM 641 O O . ARG A 1 85 ? -16.405 -11.912 2.097 1.00 64.62 85 ARG A O 1
ATOM 648 N N . TYR A 1 86 ? -18.325 -10.914 2.689 1.00 62.41 86 TYR A N 1
ATOM 649 C CA . TYR A 1 86 ? -17.737 -9.621 3.048 1.00 62.41 86 TYR A CA 1
ATOM 650 C C . TYR A 1 86 ? -17.081 -9.633 4.428 1.00 62.41 86 TYR A C 1
ATOM 652 O O . TYR A 1 86 ? -16.134 -8.882 4.639 1.00 62.41 86 TYR A O 1
ATOM 660 N N . GLN A 1 87 ? -17.506 -10.519 5.332 1.00 64.81 87 GLN A N 1
ATOM 661 C CA . GLN A 1 87 ? -16.837 -10.725 6.620 1.00 64.81 87 GLN A CA 1
ATOM 662 C C . GLN A 1 87 ? -15.475 -11.408 6.422 1.00 64.81 87 GLN A C 1
ATOM 664 O O . GLN A 1 87 ? -14.473 -10.991 6.996 1.00 64.81 87 GLN A O 1
ATOM 669 N N . ILE A 1 88 ? -15.399 -12.388 5.514 1.00 66.06 88 ILE A N 1
ATOM 670 C CA . ILE A 1 88 ? -14.123 -13.008 5.119 1.00 66.06 88 ILE A CA 1
ATOM 671 C C . ILE A 1 88 ? -13.221 -11.980 4.420 1.00 66.06 88 ILE A C 1
ATOM 673 O O . ILE A 1 88 ? -12.035 -11.876 4.733 1.00 66.06 88 ILE A O 1
ATOM 677 N N . LEU A 1 89 ? -13.783 -11.188 3.499 1.00 64.12 89 LEU A N 1
ATOM 678 C CA . LEU A 1 89 ? -13.044 -10.126 2.811 1.00 64.12 89 LEU A CA 1
ATOM 679 C C . LEU A 1 89 ? -12.542 -9.048 3.776 1.00 64.12 89 LEU A C 1
ATOM 681 O O . LEU A 1 89 ? -11.457 -8.515 3.560 1.00 64.12 89 LEU A O 1
ATOM 685 N N . HIS A 1 90 ? -13.293 -8.750 4.839 1.00 65.31 90 HIS A N 1
ATOM 686 C CA . HIS A 1 90 ? -12.881 -7.794 5.860 1.00 65.31 90 HIS A CA 1
ATOM 687 C C . HIS A 1 90 ? -11.552 -8.203 6.478 1.00 65.31 90 HIS A C 1
ATOM 689 O O . HIS A 1 90 ? -10.646 -7.387 6.502 1.00 65.31 90 HIS A O 1
ATOM 695 N N . HIS A 1 91 ? -11.391 -9.467 6.876 1.00 63.91 91 HIS A N 1
ATOM 696 C CA . HIS A 1 91 ? -10.130 -9.967 7.436 1.00 63.91 91 HIS A CA 1
ATOM 697 C C . HIS A 1 91 ? -8.985 -10.046 6.423 1.00 63.91 91 HIS A C 1
ATOM 699 O O . HIS A 1 91 ? -7.819 -10.058 6.811 1.00 63.91 91 HIS A O 1
ATOM 705 N N . LEU A 1 92 ? -9.306 -10.120 5.132 1.00 66.75 92 LEU A N 1
ATOM 706 C CA . LEU A 1 92 ? -8.312 -10.283 4.080 1.00 66.75 92 LEU A CA 1
ATOM 707 C C . LEU A 1 92 ? -7.774 -8.944 3.564 1.00 66.75 92 LEU A C 1
ATOM 709 O O . LEU A 1 92 ? -6.613 -8.876 3.163 1.00 66.75 92 LEU A O 1
ATOM 713 N N . VAL A 1 93 ? -8.593 -7.888 3.561 1.00 71.88 93 VAL A N 1
ATOM 714 C CA . VAL A 1 93 ? -8.228 -6.587 2.991 1.00 71.88 93 VAL A CA 1
ATOM 715 C C . VAL A 1 93 ? -7.689 -5.652 4.087 1.00 71.88 93 VAL A C 1
ATOM 717 O O . VAL A 1 93 ? -8.436 -5.292 4.997 1.00 71.88 93 VAL A O 1
ATOM 720 N N . PRO A 1 94 ? -6.430 -5.180 3.994 1.00 69.88 94 PRO A N 1
ATOM 721 C CA . PRO A 1 94 ? -5.783 -4.414 5.066 1.00 69.88 94 PRO A CA 1
ATOM 722 C C . PRO A 1 94 ? -6.515 -3.098 5.349 1.00 69.88 94 PRO A C 1
ATOM 724 O O . PRO A 1 94 ? -6.823 -2.788 6.498 1.00 69.88 94 PRO A O 1
ATOM 727 N N . SER A 1 95 ? -6.942 -2.399 4.291 1.00 69.44 95 SER A N 1
ATOM 728 C CA . SER A 1 95 ? -7.709 -1.158 4.420 1.00 69.44 95 SER A CA 1
ATOM 729 C C . SER A 1 95 ? -9.069 -1.358 5.095 1.00 69.44 95 SER A C 1
ATOM 731 O O . SER A 1 95 ? -9.559 -0.444 5.753 1.00 69.44 95 SER A O 1
ATOM 733 N N . ALA A 1 96 ? -9.685 -2.538 4.961 1.00 70.75 96 ALA A N 1
ATOM 734 C CA . ALA A 1 96 ? -10.966 -2.835 5.589 1.00 70.75 96 ALA A CA 1
ATOM 735 C C . ALA A 1 96 ? -10.817 -3.033 7.102 1.00 70.75 96 ALA A C 1
ATOM 737 O O . ALA A 1 96 ? -11.560 -2.416 7.868 1.00 70.75 96 ALA A O 1
ATOM 738 N N . VAL A 1 97 ? -9.823 -3.823 7.527 1.00 72.75 97 VAL A N 1
ATOM 739 C CA . VAL A 1 97 ? -9.522 -4.041 8.950 1.00 72.75 97 VAL A CA 1
ATOM 740 C C . VAL A 1 97 ? -9.077 -2.745 9.625 1.00 72.75 97 VAL A C 1
ATOM 742 O O . VAL A 1 97 ? -9.550 -2.431 10.717 1.00 72.75 97 VAL A O 1
ATOM 745 N N . ALA A 1 98 ? -8.207 -1.964 8.977 1.00 72.69 98 ALA A N 1
ATOM 746 C CA . ALA A 1 98 ? -7.720 -0.698 9.516 1.00 72.69 98 ALA A CA 1
ATOM 747 C C . ALA A 1 98 ? -8.866 0.303 9.742 1.00 72.69 98 ALA A C 1
ATOM 749 O O . ALA A 1 98 ? -9.012 0.837 10.841 1.00 72.69 98 ALA A O 1
ATOM 750 N N . LEU A 1 99 ? -9.734 0.508 8.743 1.00 75.75 99 LEU A N 1
ATOM 751 C CA . LEU A 1 99 ? -10.903 1.387 8.871 1.00 75.75 99 LEU A CA 1
ATOM 752 C C . LEU A 1 99 ? -11.910 0.871 9.908 1.00 75.75 99 LEU A C 1
ATOM 754 O O . LEU A 1 99 ? -12.445 1.662 10.688 1.00 75.75 99 LEU A O 1
ATOM 758 N N . GLY A 1 100 ? -12.131 -0.445 9.962 1.00 73.81 100 GLY A N 1
ATOM 759 C CA . GLY A 1 100 ? -12.980 -1.079 10.969 1.00 73.81 100 GLY A CA 1
ATOM 760 C C . GLY A 1 100 ? -12.482 -0.833 12.394 1.00 73.81 100 GLY A C 1
ATOM 761 O O . GLY A 1 100 ? -13.279 -0.475 13.261 1.00 73.81 100 GLY A O 1
ATOM 762 N N . ALA A 1 101 ? -11.171 -0.946 12.613 1.00 74.25 101 ALA A N 1
ATOM 763 C CA . ALA A 1 101 ? -10.532 -0.731 13.907 1.00 74.25 101 ALA A CA 1
ATOM 764 C C . ALA A 1 101 ? -10.543 0.741 14.342 1.00 74.25 101 ALA A C 1
ATOM 766 O O . ALA A 1 101 ? -10.824 1.044 15.503 1.00 74.25 101 ALA A O 1
ATOM 767 N N . ILE A 1 102 ? -10.298 1.666 13.406 1.00 75.06 102 ILE A N 1
ATOM 768 C CA . ILE A 1 102 ? -10.415 3.109 13.659 1.00 75.06 102 ILE A CA 1
ATOM 769 C C . ILE A 1 102 ? -11.848 3.437 14.069 1.00 75.06 102 ILE A C 1
ATOM 771 O O . ILE A 1 102 ? -12.065 4.072 15.097 1.00 75.06 102 ILE A O 1
ATOM 775 N N . ARG A 1 103 ? -12.837 2.939 13.319 1.00 75.88 103 ARG A N 1
ATOM 776 C CA . ARG A 1 103 ? -14.253 3.119 13.641 1.00 75.88 103 ARG A CA 1
ATOM 777 C C . ARG A 1 103 ? -14.589 2.560 15.023 1.00 75.88 103 ARG A C 1
ATOM 779 O O . ARG A 1 103 ? -15.202 3.263 15.821 1.00 75.88 103 ARG A O 1
ATOM 786 N N . SER A 1 104 ? -14.187 1.322 15.323 1.00 75.00 104 SER A N 1
ATOM 787 C CA . SER A 1 104 ? -14.459 0.726 16.634 1.00 75.00 104 SER A CA 1
ATOM 788 C C . SER A 1 104 ? -13.817 1.518 17.761 1.00 75.00 104 SER A C 1
ATOM 790 O O . SER A 1 104 ? -14.414 1.598 18.818 1.00 75.00 104 SER A O 1
ATOM 792 N N . ARG A 1 105 ? -12.652 2.138 17.537 1.00 75.88 105 ARG A N 1
ATOM 793 C CA . ARG A 1 105 ? -11.960 2.936 18.550 1.00 75.88 105 ARG A CA 1
ATOM 794 C C . ARG A 1 105 ? -12.589 4.314 18.757 1.00 75.88 105 ARG A C 1
ATOM 796 O O . ARG A 1 105 ? -12.672 4.768 19.889 1.00 75.88 105 ARG A O 1
ATOM 803 N N . VAL A 1 106 ? -13.067 4.946 17.682 1.00 77.00 106 VAL A N 1
ATOM 804 C CA . VAL A 1 106 ? -13.798 6.225 17.740 1.00 77.00 106 VAL A CA 1
ATOM 805 C C . VAL A 1 106 ? -15.137 6.064 18.466 1.00 77.00 106 VAL A C 1
ATOM 807 O O . VAL A 1 106 ? -15.522 6.943 19.228 1.00 77.00 106 VAL A O 1
ATOM 810 N N . TYR A 1 107 ? -15.849 4.952 18.249 1.00 74.94 107 TYR A N 1
ATOM 811 C CA . TYR A 1 107 ? -17.139 4.708 18.908 1.00 74.94 107 TYR A CA 1
ATOM 812 C C . TYR A 1 107 ? -17.022 3.993 20.263 1.00 74.94 107 TYR A C 1
ATOM 814 O O . TYR A 1 107 ? -17.863 4.210 21.131 1.00 74.94 107 TYR A O 1
ATOM 822 N N . LEU A 1 108 ? -16.013 3.137 20.453 1.00 79.19 108 LEU A N 1
ATOM 823 C CA . LEU A 1 108 ? -15.755 2.384 21.683 1.00 79.19 108 LEU A CA 1
ATOM 824 C C . LEU A 1 108 ? -14.270 2.505 22.096 1.00 79.19 108 LEU A C 1
ATOM 826 O O . LEU A 1 108 ? -13.415 1.780 21.574 1.00 79.19 108 LEU A O 1
ATOM 830 N N . PRO A 1 109 ? -13.956 3.333 23.108 1.00 71.62 109 PRO A N 1
ATOM 831 C CA . PRO A 1 109 ? -12.591 3.548 23.602 1.00 71.62 109 PRO A CA 1
ATOM 832 C C . PRO A 1 109 ? -11.938 2.331 24.272 1.00 71.62 109 PRO A C 1
ATOM 834 O O . PRO A 1 109 ? -10.805 2.416 24.716 1.00 71.62 109 PRO A O 1
ATOM 837 N N . GLU A 1 110 ? -12.612 1.186 24.367 1.00 74.19 110 GLU A N 1
ATOM 838 C CA . GLU A 1 110 ? -12.061 -0.048 24.955 1.00 74.19 110 GLU A CA 1
ATOM 839 C C . GLU A 1 110 ? -11.849 -1.153 23.906 1.00 74.19 110 GLU A C 1
ATOM 841 O O . GLU A 1 110 ? -11.427 -2.263 24.225 1.00 74.19 110 GLU A O 1
ATOM 846 N N . ALA A 1 111 ? -12.120 -0.866 22.627 1.00 74.12 111 ALA A N 1
ATOM 847 C CA . ALA A 1 111 ? -12.017 -1.860 21.566 1.00 74.12 111 ALA A CA 1
ATOM 848 C C . ALA A 1 111 ? -10.557 -2.316 21.339 1.00 74.12 111 ALA A C 1
ATOM 850 O O . ALA A 1 111 ? -9.658 -1.465 21.253 1.00 74.12 111 ALA A O 1
ATOM 851 N N . PRO A 1 112 ? -10.303 -3.634 21.197 1.00 75.12 112 PRO A N 1
ATOM 852 C CA . PRO A 1 112 ? -8.968 -4.168 20.956 1.00 75.12 112 PRO A CA 1
ATOM 853 C C . PRO A 1 112 ? -8.499 -3.874 19.525 1.00 75.12 112 PRO A C 1
ATOM 855 O O . PRO A 1 112 ? -9.174 -4.196 18.553 1.00 75.12 112 PRO A O 1
ATOM 858 N N . VAL A 1 113 ? -7.295 -3.311 19.398 1.00 77.00 113 VAL A N 1
ATOM 859 C CA . VAL A 1 113 ? -6.707 -2.879 18.110 1.00 77.00 113 VAL A CA 1
ATOM 860 C C . VAL A 1 113 ? -5.582 -3.794 17.611 1.00 77.00 113 VAL A C 1
ATOM 862 O O . VAL A 1 113 ? -5.082 -3.633 16.499 1.00 77.00 113 VAL A O 1
ATOM 865 N N . ALA A 1 114 ? -5.182 -4.779 18.419 1.00 75.25 114 ALA A N 1
ATOM 866 C CA . ALA A 1 114 ? -4.021 -5.624 18.150 1.00 75.25 114 ALA A CA 1
ATOM 867 C C .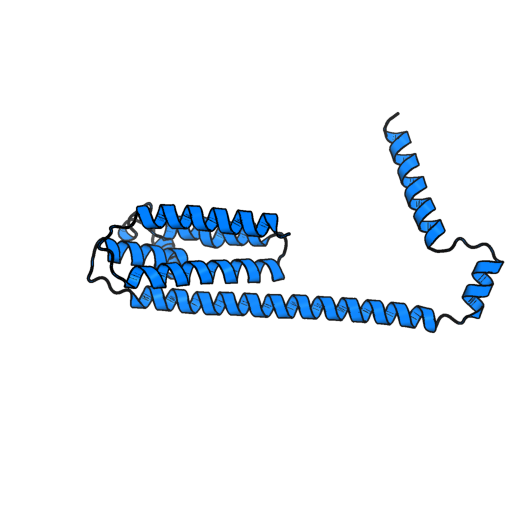 ALA A 1 114 ? -4.156 -6.452 16.860 1.00 75.25 114 ALA A C 1
ATOM 869 O O . ALA A 1 114 ? -3.194 -6.572 16.104 1.00 75.25 114 ALA A O 1
ATOM 870 N N . SER A 1 115 ? -5.347 -6.984 16.572 1.00 73.25 115 SER A N 1
ATOM 871 C CA . SER A 1 115 ? -5.611 -7.772 15.359 1.00 73.25 115 SER A CA 1
ATOM 872 C C . SER A 1 115 ? -5.469 -6.942 14.080 1.00 73.25 115 SER A C 1
ATOM 874 O O . SER A 1 115 ? -4.944 -7.432 13.078 1.00 73.25 115 SER A O 1
ATOM 876 N N . ALA A 1 116 ? -5.878 -5.673 14.125 1.00 75.12 116 ALA A N 1
ATOM 877 C CA . ALA A 1 116 ? -5.772 -4.755 13.000 1.00 75.12 116 ALA A CA 1
ATOM 878 C C . ALA A 1 116 ? -4.323 -4.399 12.686 1.00 75.12 116 ALA A C 1
ATOM 880 O O . ALA A 1 116 ? -3.894 -4.500 11.538 1.00 75.12 116 ALA A O 1
ATOM 881 N N . VAL A 1 117 ? -3.546 -4.080 13.722 1.00 79.31 117 VAL A N 1
ATOM 882 C CA . VAL A 1 117 ? -2.112 -3.804 13.584 1.00 79.31 117 VAL A CA 1
ATOM 883 C C . VAL A 1 117 ? -1.374 -5.023 13.031 1.00 79.31 117 VAL A C 1
ATOM 885 O O . VAL A 1 117 ? -0.547 -4.888 12.136 1.00 79.31 117 VAL A O 1
ATOM 888 N N . LEU A 1 118 ? -1.689 -6.226 13.516 1.00 80.69 118 LEU A N 1
ATOM 889 C CA . LEU A 1 118 ? -1.026 -7.453 13.076 1.00 80.69 118 LEU A CA 1
ATOM 890 C C . LEU A 1 118 ? -1.345 -7.785 11.608 1.00 80.69 118 LEU A C 1
ATOM 892 O O . LEU A 1 118 ? -0.450 -8.164 10.855 1.00 80.69 118 LEU A O 1
ATOM 896 N N . THR A 1 119 ? -2.592 -7.565 11.180 1.00 81.69 119 THR A N 1
ATOM 897 C CA . THR A 1 119 ? -3.004 -7.735 9.776 1.00 81.69 119 THR A CA 1
ATOM 898 C C . THR A 1 119 ? -2.300 -6.734 8.859 1.00 81.69 119 THR A C 1
ATOM 900 O O . THR A 1 119 ? -1.791 -7.116 7.805 1.00 81.69 119 THR A O 1
ATOM 903 N N . GLU A 1 120 ? -2.201 -5.469 9.278 1.00 80.38 120 GLU A N 1
ATOM 904 C CA . GLU A 1 120 ? -1.448 -4.443 8.549 1.00 80.38 120 GLU A CA 1
ATOM 905 C C . GLU A 1 120 ? 0.044 -4.778 8.456 1.00 80.38 120 GLU A C 1
ATOM 907 O O . GLU A 1 120 ? 0.633 -4.634 7.391 1.00 80.38 120 GLU A O 1
ATOM 912 N N . LEU A 1 121 ? 0.664 -5.301 9.518 1.00 83.62 121 LEU A N 1
ATOM 913 C CA . LEU A 1 121 ? 2.070 -5.719 9.474 1.00 83.62 121 LEU A CA 1
ATOM 914 C C . LEU A 1 121 ? 2.312 -6.869 8.487 1.00 83.62 121 LEU A C 1
ATOM 916 O O . LEU A 1 121 ? 3.317 -6.861 7.772 1.00 83.62 121 LEU A O 1
ATOM 920 N N . ILE A 1 122 ? 1.396 -7.839 8.411 1.00 85.81 122 ILE A N 1
ATOM 921 C CA . ILE A 1 122 ? 1.470 -8.931 7.428 1.00 85.81 122 ILE A CA 1
ATOM 922 C C . ILE A 1 122 ? 1.392 -8.367 6.005 1.00 85.81 122 ILE A C 1
ATOM 924 O O . ILE A 1 122 ? 2.183 -8.743 5.136 1.00 85.81 122 ILE A O 1
ATOM 928 N N . TRP A 1 123 ? 0.475 -7.432 5.766 1.00 83.38 123 TRP A N 1
ATOM 929 C CA . TRP A 1 123 ? 0.320 -6.800 4.460 1.00 83.38 123 TRP A CA 1
ATOM 930 C C . TRP A 1 123 ? 1.474 -5.875 4.093 1.00 83.38 123 TRP A C 1
ATOM 932 O O . TRP A 1 123 ? 1.899 -5.873 2.939 1.00 83.38 123 TRP A O 1
ATOM 942 N N . LEU A 1 124 ? 2.040 -5.156 5.058 1.00 83.12 124 LEU A N 1
ATOM 943 C CA . LEU A 1 124 ? 3.256 -4.375 4.877 1.00 83.12 124 LEU A CA 1
ATOM 944 C C . LEU A 1 124 ? 4.423 -5.279 4.462 1.00 83.12 124 LEU A C 1
ATOM 946 O O . LEU A 1 124 ? 5.156 -4.953 3.527 1.00 83.12 124 LEU A O 1
ATOM 950 N N . ALA A 1 125 ? 4.571 -6.441 5.104 1.00 86.38 125 ALA A N 1
ATOM 951 C CA . ALA A 1 125 ? 5.576 -7.429 4.726 1.00 86.38 125 ALA A CA 1
ATOM 952 C C . ALA A 1 125 ? 5.338 -7.969 3.304 1.00 86.38 125 ALA A C 1
ATOM 954 O O . ALA A 1 125 ? 6.283 -8.065 2.518 1.00 86.38 125 ALA A O 1
ATOM 955 N N . ALA A 1 126 ? 4.085 -8.254 2.937 1.00 86.19 126 ALA A N 1
ATOM 956 C CA . ALA A 1 126 ? 3.725 -8.670 1.583 1.00 86.19 126 ALA A CA 1
ATOM 957 C C . ALA A 1 126 ? 4.030 -7.575 0.544 1.00 86.19 126 ALA A C 1
ATOM 959 O O . ALA A 1 126 ? 4.640 -7.853 -0.488 1.00 86.19 126 ALA A O 1
ATOM 960 N N . ALA A 1 127 ? 3.682 -6.320 0.835 1.00 84.25 127 ALA A N 1
ATOM 961 C CA . ALA A 1 127 ? 3.982 -5.166 -0.007 1.00 84.25 127 ALA A CA 1
ATOM 962 C C . ALA A 1 127 ? 5.493 -4.992 -0.205 1.00 84.25 127 ALA A C 1
ATOM 964 O O . ALA A 1 127 ? 5.957 -4.793 -1.330 1.00 84.25 127 ALA A O 1
ATOM 965 N N . LEU A 1 128 ? 6.274 -5.133 0.868 1.00 86.81 128 LEU A N 1
ATOM 966 C CA . LEU A 1 128 ? 7.730 -5.068 0.809 1.00 86.81 128 LEU A CA 1
ATOM 967 C C . LEU A 1 128 ? 8.309 -6.197 -0.052 1.00 86.81 128 LEU A C 1
ATOM 969 O O . LEU A 1 128 ? 9.230 -5.967 -0.833 1.00 86.81 128 LEU A O 1
ATOM 973 N N . LEU A 1 129 ? 7.749 -7.403 0.042 1.00 88.44 129 LEU A N 1
ATOM 974 C CA . LEU A 1 129 ? 8.169 -8.551 -0.758 1.00 88.44 129 LEU A CA 1
ATOM 975 C C . LEU A 1 129 ? 7.882 -8.333 -2.249 1.00 88.44 129 LEU A C 1
ATOM 977 O O . LEU A 1 129 ? 8.759 -8.568 -3.081 1.00 88.44 129 LEU A O 1
ATOM 981 N N . VAL A 1 130 ? 6.702 -7.805 -2.586 1.00 85.62 130 VAL A N 1
ATOM 982 C CA . VAL A 1 130 ? 6.345 -7.406 -3.958 1.00 85.62 130 VAL A CA 1
ATOM 983 C C . VAL A 1 130 ? 7.294 -6.322 -4.470 1.00 85.62 130 VAL A C 1
ATOM 985 O O . VAL A 1 130 ? 7.788 -6.414 -5.593 1.00 85.62 130 VAL A O 1
ATOM 988 N N . TYR A 1 131 ? 7.613 -5.326 -3.644 1.00 85.62 131 TYR A N 1
ATOM 989 C CA . TYR A 1 131 ? 8.559 -4.270 -3.996 1.00 85.62 131 TYR A CA 1
ATOM 990 C C . TYR A 1 131 ? 9.975 -4.801 -4.249 1.00 85.62 131 TYR A C 1
ATOM 992 O O . TYR A 1 131 ? 10.595 -4.468 -5.264 1.00 85.62 131 TYR A O 1
ATOM 1000 N N . LEU A 1 132 ? 10.478 -5.668 -3.368 1.00 87.81 132 LEU A N 1
ATOM 1001 C CA . LEU A 1 132 ? 11.779 -6.317 -3.525 1.00 87.81 132 LEU A CA 1
ATOM 1002 C C . LEU A 1 132 ? 11.817 -7.171 -4.793 1.00 87.81 132 LEU A C 1
ATOM 1004 O O . LEU A 1 132 ? 12.787 -7.103 -5.551 1.00 87.81 132 LEU A O 1
ATOM 1008 N N . TRP A 1 133 ? 10.748 -7.920 -5.068 1.00 87.06 133 TRP A N 1
ATOM 1009 C CA . TRP A 1 133 ? 10.619 -8.687 -6.301 1.00 87.06 133 TRP A CA 1
ATOM 1010 C C . TRP A 1 133 ? 10.622 -7.776 -7.528 1.00 87.06 133 TRP A C 1
ATOM 1012 O O . TRP A 1 133 ? 11.371 -8.036 -8.468 1.00 87.06 133 TRP A O 1
ATOM 1022 N N . GLY A 1 134 ? 9.851 -6.686 -7.518 1.00 84.56 134 GLY A N 1
ATOM 1023 C CA . GLY A 1 134 ? 9.833 -5.687 -8.587 1.00 84.56 134 GLY A CA 1
ATOM 1024 C C . GLY A 1 134 ? 11.221 -5.109 -8.858 1.00 84.56 134 GLY A C 1
ATOM 1025 O O . GLY A 1 134 ? 11.685 -5.095 -9.998 1.00 84.56 134 GLY A O 1
ATOM 1026 N N . CYS A 1 135 ? 11.948 -4.741 -7.802 1.00 85.56 135 CYS A N 1
ATOM 1027 C CA . CYS A 1 135 ? 13.330 -4.273 -7.901 1.00 85.56 135 CYS A CA 1
ATOM 1028 C C . CYS A 1 135 ? 14.258 -5.323 -8.526 1.00 85.56 135 CYS A C 1
ATOM 1030 O O . CYS A 1 135 ? 15.065 -5.003 -9.402 1.00 85.56 135 CYS A O 1
ATOM 1032 N N . LEU A 1 136 ? 14.157 -6.581 -8.093 1.00 86.00 136 LEU A N 1
ATOM 1033 C CA . LEU A 1 136 ? 14.947 -7.679 -8.647 1.00 86.00 136 LEU A CA 1
ATOM 1034 C C . LEU A 1 136 ? 14.586 -7.956 -10.111 1.00 86.00 136 LEU A C 1
ATOM 1036 O O . LEU A 1 136 ? 15.481 -8.219 -10.912 1.00 86.00 136 LEU A O 1
ATOM 1040 N N . HIS A 1 137 ? 13.308 -7.866 -10.475 1.00 84.38 137 HIS A N 1
ATOM 1041 C CA . HIS A 1 137 ? 12.828 -8.086 -11.834 1.00 84.38 137 HIS A CA 1
ATOM 1042 C C . HIS A 1 137 ? 13.371 -7.026 -12.797 1.00 84.38 137 HIS A C 1
ATOM 1044 O O . HIS A 1 137 ? 13.991 -7.372 -13.802 1.00 84.38 137 HIS A O 1
ATOM 1050 N N . VAL A 1 138 ? 13.259 -5.745 -12.435 1.00 83.81 138 VAL A N 1
ATOM 1051 C CA . VAL A 1 138 ? 13.818 -4.634 -13.221 1.00 83.81 138 VAL A CA 1
ATOM 1052 C C . VAL A 1 138 ? 15.340 -4.743 -13.331 1.00 83.81 138 VAL A C 1
ATOM 1054 O O . VAL A 1 138 ? 15.898 -4.569 -14.413 1.00 83.81 138 VAL A O 1
ATOM 1057 N N . ARG A 1 139 ? 16.033 -5.106 -12.240 1.00 84.69 139 ARG A N 1
ATOM 1058 C CA . ARG A 1 139 ? 17.487 -5.354 -12.271 1.00 84.69 139 ARG A CA 1
ATOM 1059 C C . ARG A 1 139 ? 17.860 -6.498 -13.215 1.00 84.69 139 ARG A C 1
ATOM 1061 O O . ARG A 1 139 ? 18.871 -6.401 -13.904 1.00 84.69 139 ARG A O 1
ATOM 1068 N N . ARG A 1 140 ? 17.074 -7.579 -13.253 1.00 83.94 140 ARG A N 1
ATOM 1069 C CA . ARG A 1 140 ? 17.298 -8.711 -14.167 1.00 83.94 140 ARG A CA 1
ATOM 1070 C C . ARG A 1 140 ? 17.064 -8.321 -15.623 1.00 83.94 140 ARG A C 1
ATOM 1072 O O . ARG A 1 140 ? 17.876 -8.701 -16.457 1.00 83.94 140 ARG A O 1
ATOM 1079 N N . LEU A 1 141 ? 16.002 -7.570 -15.917 1.00 82.12 141 LEU A N 1
ATOM 1080 C CA . LEU A 1 141 ? 15.721 -7.072 -17.267 1.00 82.12 141 LEU A CA 1
ATOM 1081 C C . LEU A 1 141 ? 16.861 -6.188 -17.770 1.00 82.12 141 LEU A C 1
ATOM 1083 O O . LEU A 1 141 ? 17.455 -6.491 -18.797 1.00 82.12 141 LEU A O 1
ATOM 1087 N N . ARG A 1 142 ? 17.277 -5.206 -16.965 1.00 82.81 142 ARG A N 1
ATOM 1088 C CA . ARG A 1 142 ? 18.384 -4.312 -17.317 1.00 82.81 142 ARG A CA 1
ATOM 1089 C C . ARG A 1 142 ? 19.690 -5.061 -17.603 1.00 82.81 142 ARG A C 1
ATOM 1091 O O . ARG A 1 142 ? 20.370 -4.754 -18.571 1.00 82.81 142 ARG A O 1
ATOM 1098 N N . ARG A 1 143 ? 20.014 -6.088 -16.807 1.00 84.25 143 ARG A N 1
ATOM 1099 C CA . ARG A 1 143 ? 21.187 -6.946 -17.059 1.00 84.25 143 ARG A CA 1
ATOM 1100 C C . ARG A 1 143 ? 21.081 -7.736 -18.366 1.00 84.25 143 ARG A C 1
ATOM 1102 O O . ARG A 1 143 ? 22.103 -7.988 -18.993 1.00 84.25 143 ARG A O 1
ATOM 1109 N N . ARG A 1 144 ? 19.876 -8.165 -18.763 1.00 83.50 144 ARG A N 1
ATOM 1110 C CA . ARG A 1 144 ? 19.661 -8.853 -20.049 1.00 83.50 144 ARG A CA 1
ATOM 1111 C C . ARG A 1 144 ? 19.846 -7.893 -21.218 1.00 83.50 144 ARG A C 1
ATOM 1113 O O . ARG A 1 144 ? 20.484 -8.288 -22.186 1.00 83.50 144 ARG A O 1
ATOM 1120 N N . ASP A 1 145 ? 19.352 -6.665 -21.097 1.00 83.00 145 ASP A N 1
ATOM 1121 C CA . ASP A 1 145 ? 19.494 -5.635 -22.130 1.00 83.00 145 ASP A CA 1
ATOM 1122 C C . ASP A 1 145 ? 20.963 -5.225 -22.304 1.00 83.00 145 ASP A C 1
ATOM 1124 O O . ASP A 1 145 ? 21.466 -5.184 -23.422 1.00 83.00 145 ASP A O 1
ATOM 1128 N N . GLU A 1 146 ? 21.689 -5.021 -21.199 1.00 83.81 146 GLU A N 1
ATOM 1129 C CA . GLU A 1 146 ? 23.131 -4.731 -21.212 1.00 83.81 146 GLU A CA 1
ATOM 1130 C C . GLU A 1 146 ? 23.938 -5.893 -21.824 1.00 83.81 146 GLU A C 1
ATOM 1132 O O . GLU A 1 146 ? 24.837 -5.667 -22.631 1.00 83.81 146 GLU A O 1
ATOM 1137 N N . ALA A 1 147 ? 23.591 -7.146 -21.507 1.00 82.56 147 ALA A N 1
ATOM 1138 C CA . ALA A 1 147 ? 24.235 -8.318 -22.103 1.00 82.56 147 ALA A CA 1
ATOM 1139 C C . ALA A 1 147 ? 23.897 -8.499 -23.594 1.00 82.56 147 ALA A C 1
ATOM 1141 O O . ALA A 1 147 ? 24.736 -8.986 -24.349 1.00 82.56 147 ALA A O 1
ATOM 1142 N N . ALA A 1 148 ? 22.688 -8.130 -24.027 1.00 81.75 148 ALA A N 1
ATOM 1143 C CA . ALA A 1 148 ? 22.305 -8.139 -25.436 1.00 81.75 148 ALA A CA 1
ATOM 1144 C C . ALA A 1 148 ? 23.066 -7.060 -26.217 1.00 81.75 148 ALA A C 1
ATOM 1146 O O . ALA A 1 148 ? 23.653 -7.373 -27.247 1.00 81.75 148 ALA A O 1
ATOM 1147 N N . ALA A 1 149 ? 23.150 -5.842 -25.674 1.00 81.31 149 ALA A N 1
ATOM 1148 C CA . ALA A 1 149 ? 23.926 -4.751 -26.258 1.00 81.31 149 ALA A CA 1
ATOM 1149 C C . ALA A 1 149 ? 25.424 -5.093 -26.353 1.00 81.31 149 ALA A C 1
ATOM 1151 O O . ALA A 1 149 ? 26.061 -4.804 -27.360 1.00 81.31 149 ALA A O 1
ATOM 1152 N N . ALA A 1 150 ? 25.983 -5.765 -25.339 1.00 81.25 150 ALA A N 1
ATOM 1153 C CA . ALA A 1 150 ? 27.367 -6.237 -25.375 1.00 81.25 150 ALA A CA 1
ATOM 1154 C C . ALA A 1 150 ? 27.591 -7.312 -26.454 1.00 81.25 150 ALA A C 1
ATOM 1156 O O . ALA A 1 150 ? 28.592 -7.267 -27.160 1.00 81.25 150 ALA A O 1
ATOM 1157 N N . ARG A 1 151 ? 26.657 -8.262 -26.623 1.00 77.12 151 ARG A N 1
ATOM 1158 C CA . ARG A 1 151 ? 26.725 -9.268 -27.702 1.00 77.12 151 ARG A CA 1
ATOM 1159 C C . ARG A 1 151 ? 26.650 -8.633 -29.085 1.00 77.12 151 ARG A C 1
ATOM 1161 O O . ARG A 1 151 ? 27.383 -9.050 -29.971 1.00 77.12 151 ARG A O 1
ATOM 1168 N N . GLU A 1 152 ? 25.781 -7.641 -29.250 1.00 76.62 152 GLU A N 1
ATOM 1169 C CA . GLU A 1 152 ? 25.653 -6.895 -30.499 1.00 76.62 152 GLU A CA 1
ATOM 1170 C C . GLU A 1 152 ? 26.952 -6.131 -30.808 1.00 76.62 152 GLU A C 1
ATOM 1172 O O . GLU A 1 152 ? 27.456 -6.215 -31.921 1.00 76.62 152 GLU A O 1
ATOM 1177 N N . ALA A 1 153 ? 27.571 -5.492 -29.807 1.00 74.56 153 ALA A N 1
ATOM 1178 C CA . ALA A 1 153 ? 28.869 -4.832 -29.960 1.00 74.56 153 ALA A CA 1
ATOM 1179 C C . ALA A 1 153 ? 30.000 -5.804 -30.351 1.00 74.56 153 ALA A C 1
ATOM 1181 O O . ALA A 1 153 ? 30.765 -5.502 -31.261 1.00 74.56 153 ALA A O 1
ATOM 1182 N N . HIS A 1 154 ? 30.078 -6.983 -29.723 1.00 70.06 154 HIS A N 1
ATOM 1183 C CA . HIS A 1 154 ? 31.071 -8.005 -30.081 1.00 70.06 154 HIS A CA 1
ATOM 1184 C C . HIS A 1 154 ? 30.862 -8.569 -31.493 1.00 70.06 154 HIS A C 1
ATOM 1186 O O . HIS A 1 154 ? 31.832 -8.798 -32.204 1.00 70.06 154 HIS A O 1
ATOM 1192 N N . GLN A 1 155 ? 29.611 -8.718 -31.942 1.00 72.19 155 GLN A N 1
ATOM 1193 C CA . GLN A 1 155 ? 29.308 -9.141 -33.312 1.00 72.19 155 GLN A CA 1
ATOM 1194 C C . GLN A 1 155 ? 29.818 -8.143 -34.367 1.00 72.19 155 GLN A C 1
ATOM 1196 O O . GLN A 1 155 ? 30.141 -8.552 -35.480 1.00 72.19 155 GLN A O 1
ATOM 1201 N N . PHE A 1 156 ? 29.892 -6.850 -34.038 1.00 60.19 156 PHE A N 1
ATOM 1202 C CA . PHE A 1 156 ? 30.448 -5.828 -34.930 1.00 60.19 156 PHE A CA 1
ATOM 1203 C C . PHE A 1 156 ? 31.979 -5.753 -34.900 1.00 60.19 156 PHE A C 1
ATOM 1205 O O . PHE A 1 156 ? 32.560 -5.357 -35.904 1.00 60.19 156 PHE A O 1
ATOM 1212 N N . ASP A 1 157 ? 32.617 -6.143 -33.795 1.00 63.38 157 ASP A N 1
ATOM 1213 C CA . ASP A 1 157 ? 34.082 -6.254 -33.690 1.00 63.38 157 ASP A CA 1
ATOM 1214 C C . ASP A 1 157 ? 34.610 -7.511 -34.414 1.00 63.38 157 ASP A C 1
ATOM 1216 O O . ASP A 1 157 ? 35.676 -7.473 -35.024 1.00 63.38 157 ASP A O 1
ATOM 1220 N N . ASP A 1 158 ? 33.841 -8.609 -34.395 1.00 61.59 158 ASP A N 1
ATOM 1221 C CA . ASP A 1 158 ? 34.158 -9.864 -35.098 1.00 61.59 158 ASP A CA 1
ATOM 1222 C C . ASP A 1 158 ? 33.795 -9.829 -36.600 1.00 61.59 158 ASP A C 1
ATOM 1224 O O . ASP A 1 158 ? 34.206 -10.705 -37.366 1.00 61.59 158 ASP A O 1
ATOM 1228 N N . ALA A 1 159 ? 33.030 -8.823 -37.045 1.00 57.50 159 ALA A N 1
ATOM 1229 C CA . ALA A 1 159 ? 32.801 -8.549 -38.460 1.00 57.50 159 ALA A CA 1
ATOM 1230 C C . ALA A 1 159 ? 34.083 -7.949 -39.056 1.00 57.50 159 ALA A C 1
ATOM 1232 O O . ALA A 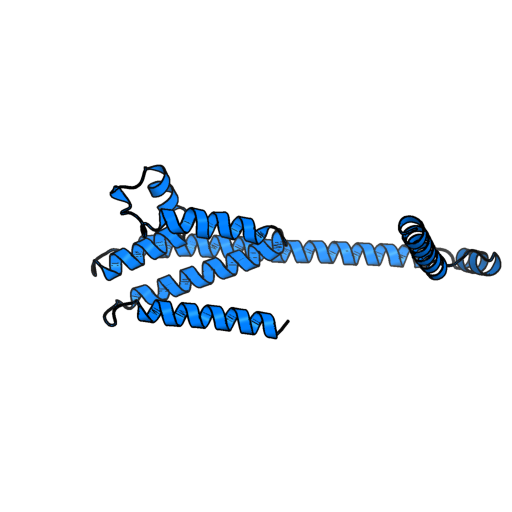1 159 ? 34.308 -6.740 -39.022 1.00 57.50 159 ALA A O 1
ATOM 1233 N N . GLU A 1 160 ? 34.943 -8.838 -39.550 1.00 53.00 160 GLU A N 1
ATOM 1234 C CA . GLU A 1 160 ? 36.242 -8.569 -40.161 1.00 53.00 160 GLU A CA 1
ATOM 1235 C C . GLU A 1 160 ? 36.240 -7.260 -40.977 1.00 53.00 160 GLU A C 1
ATOM 1237 O O . GLU A 1 160 ? 35.409 -7.059 -41.867 1.00 53.00 160 GLU A O 1
ATOM 1242 N N . ALA A 1 161 ? 37.191 -6.362 -40.685 1.00 51.47 161 ALA A N 1
ATOM 1243 C CA . ALA A 1 161 ? 37.301 -5.016 -41.266 1.00 51.47 161 ALA A CA 1
ATOM 1244 C C . ALA A 1 161 ? 37.254 -4.971 -42.814 1.00 51.47 161 ALA A C 1
ATOM 1246 O O . ALA A 1 161 ? 36.965 -3.924 -43.394 1.00 51.47 161 ALA A O 1
ATOM 1247 N N . GLY A 1 162 ? 37.472 -6.105 -43.488 1.00 49.69 162 GLY A N 1
ATOM 1248 C CA . GLY A 1 162 ? 37.332 -6.253 -44.936 1.00 49.69 162 G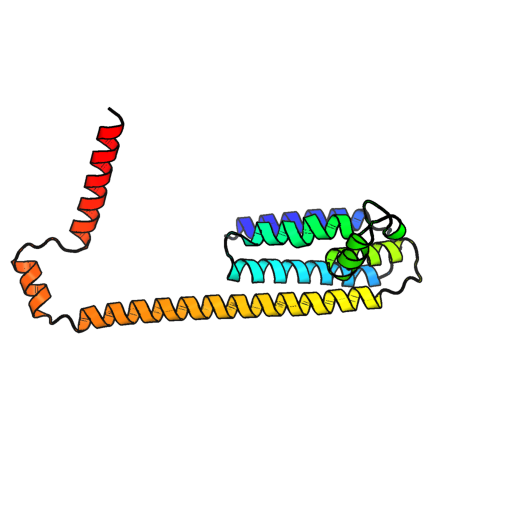LY A CA 1
ATOM 1249 C C . GLY A 1 162 ? 35.890 -6.214 -45.466 1.00 49.69 162 GLY A C 1
ATOM 1250 O O . GLY A 1 162 ? 35.685 -5.802 -46.609 1.00 49.69 162 GLY A O 1
ATOM 1251 N N . GLU A 1 163 ? 34.873 -6.578 -44.675 1.00 50.03 163 GLU A N 1
ATOM 1252 C CA . GLU A 1 163 ? 33.472 -6.572 -45.136 1.00 50.03 163 GLU A CA 1
ATOM 1253 C C . GLU A 1 163 ? 32.859 -5.161 -45.102 1.00 50.03 163 GLU A C 1
ATOM 1255 O O . GLU A 1 163 ? 32.103 -4.775 -45.999 1.00 50.03 163 GLU A O 1
ATOM 1260 N N . PHE A 1 164 ? 33.266 -4.335 -44.132 1.00 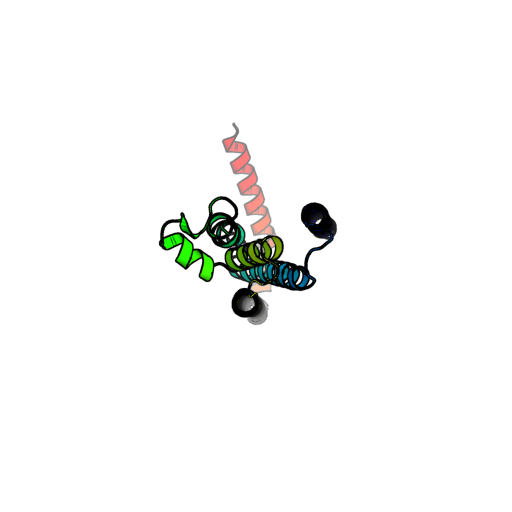47.31 164 PHE A N 1
ATOM 1261 C CA . PHE A 1 164 ? 32.881 -2.922 -44.068 1.00 47.31 164 PHE A CA 1
ATOM 1262 C C . PHE A 1 164 ? 33.514 -2.103 -45.204 1.00 47.31 164 PHE A C 1
ATOM 1264 O O . PHE A 1 164 ? 32.842 -1.269 -45.815 1.00 47.31 164 PHE A O 1
ATOM 1271 N N . GLU A 1 165 ? 34.776 -2.371 -45.545 1.00 46.88 165 GLU A N 1
ATOM 1272 C CA . GLU A 1 165 ? 35.470 -1.699 -46.649 1.00 46.88 165 GLU A CA 1
ATOM 1273 C C . GLU A 1 165 ? 34.907 -2.129 -48.020 1.00 46.88 165 GLU A C 1
ATOM 1275 O O . GLU A 1 165 ? 34.684 -1.289 -48.895 1.00 46.88 165 GLU A O 1
ATOM 1280 N N . GLY A 1 166 ? 34.515 -3.401 -48.172 1.00 51.41 166 GLY A N 1
ATOM 1281 C CA . GLY A 1 166 ? 33.788 -3.894 -49.348 1.00 51.41 166 GLY A CA 1
ATOM 1282 C C . GLY A 1 166 ? 32.377 -3.303 -49.513 1.00 51.41 166 GLY A C 1
ATOM 1283 O O . GLY A 1 166 ? 31.942 -3.031 -50.636 1.00 51.41 166 GLY A O 1
ATOM 1284 N N . ALA A 1 167 ? 31.655 -3.042 -48.418 1.00 53.75 167 ALA A N 1
ATOM 1285 C CA . ALA A 1 167 ? 30.311 -2.453 -48.447 1.00 53.75 167 ALA A CA 1
ATOM 1286 C C . ALA A 1 167 ? 30.312 -0.948 -48.784 1.00 53.75 167 ALA A C 1
ATOM 1288 O O . ALA A 1 167 ? 29.426 -0.468 -49.497 1.00 53.75 167 ALA A O 1
ATOM 1289 N N . VAL A 1 168 ? 31.326 -0.210 -48.315 1.00 53.62 168 VAL A N 1
ATOM 1290 C CA . VAL A 1 168 ? 31.512 1.221 -48.615 1.00 53.62 168 VAL A CA 1
ATOM 1291 C C . VAL A 1 168 ? 31.954 1.433 -50.068 1.00 53.62 168 VAL A C 1
ATOM 1293 O O . VAL A 1 168 ? 31.476 2.363 -50.718 1.00 53.62 168 VAL A O 1
ATOM 1296 N N . LEU A 1 169 ? 32.789 0.542 -50.616 1.00 53.84 169 LEU A N 1
ATOM 1297 C CA . LEU A 1 169 ? 33.235 0.598 -52.015 1.00 53.84 169 LEU A CA 1
ATOM 1298 C C . LEU A 1 169 ? 32.179 0.095 -53.020 1.00 53.84 169 LEU A C 1
ATOM 1300 O O . LEU A 1 169 ? 32.188 0.518 -54.175 1.00 53.84 169 LEU A O 1
ATOM 1304 N N . SER A 1 170 ? 31.244 -0.764 -52.596 1.00 57.19 170 SER A N 1
ATOM 1305 C CA . SER A 1 170 ? 30.160 -1.299 -53.445 1.00 57.19 170 SER A CA 1
ATOM 1306 C C . SER A 1 170 ? 28.882 -0.448 -53.467 1.00 57.19 170 SER A C 1
ATOM 1308 O O . SER A 1 170 ? 27.921 -0.798 -54.153 1.00 57.19 170 SER A O 1
ATOM 1310 N N . GLY A 1 171 ? 28.848 0.684 -52.754 1.00 55.16 171 GLY A N 1
ATOM 1311 C CA . GLY A 1 171 ? 27.701 1.599 -52.758 1.00 55.16 171 GLY A CA 1
ATOM 1312 C C . GLY A 1 171 ? 26.445 1.034 -52.086 1.00 55.16 171 GLY A C 1
ATOM 1313 O O . GLY A 1 171 ? 25.336 1.497 -52.365 1.00 55.16 171 GLY A O 1
ATOM 1314 N N . SER A 1 172 ? 26.588 0.045 -51.198 1.00 61.00 172 SER A N 1
ATOM 1315 C CA . SER A 1 172 ? 25.455 -0.462 -50.426 1.00 61.00 172 SER A CA 1
ATOM 1316 C C . SER A 1 172 ? 25.061 0.563 -49.353 1.00 61.00 172 SER A C 1
ATOM 1318 O O . SER A 1 172 ? 25.909 1.000 -48.570 1.00 61.00 172 SER A O 1
ATOM 1320 N N . PRO A 1 173 ? 23.791 1.005 -49.305 1.00 52.03 173 PRO A N 1
ATOM 1321 C CA . PRO A 1 173 ? 23.366 2.061 -48.400 1.00 52.03 173 PRO A CA 1
ATOM 1322 C C . PRO A 1 173 ? 23.516 1.611 -46.945 1.00 52.03 173 PRO A C 1
ATOM 1324 O O . PRO A 1 173 ? 22.863 0.663 -46.503 1.00 52.03 173 PRO A O 1
ATOM 1327 N N . GLY A 1 174 ? 24.365 2.324 -46.201 1.00 61.25 174 GLY A N 1
ATOM 1328 C CA . GLY A 1 174 ? 24.556 2.116 -44.770 1.00 61.25 174 GLY A CA 1
ATOM 1329 C C . GLY A 1 174 ? 23.250 2.188 -43.955 1.00 61.25 174 GLY A C 1
ATOM 1330 O O . GLY A 1 174 ? 22.219 2.691 -44.412 1.00 61.25 174 GLY A O 1
ATOM 1331 N N . PRO A 1 175 ? 23.266 1.715 -42.699 1.00 57.06 175 PRO A N 1
ATOM 1332 C CA . PRO A 1 175 ? 22.058 1.582 -41.879 1.00 57.06 175 PRO A CA 1
ATOM 1333 C C . PRO A 1 175 ? 21.291 2.905 -41.696 1.00 57.06 175 PRO A C 1
ATOM 1335 O O . PRO A 1 175 ? 20.058 2.913 -41.677 1.00 57.06 175 PRO A O 1
ATOM 1338 N N . GLN A 1 176 ? 21.995 4.040 -41.664 1.00 58.69 176 GLN A N 1
ATOM 1339 C CA . GLN A 1 176 ? 21.384 5.369 -41.550 1.00 58.69 176 GLN A CA 1
ATOM 1340 C C . GLN A 1 176 ? 20.611 5.792 -42.813 1.00 58.69 176 GLN A C 1
ATOM 1342 O O . GLN A 1 176 ? 19.537 6.389 -42.709 1.00 58.69 176 GLN A O 1
ATOM 1347 N N . THR A 1 177 ? 21.094 5.451 -44.014 1.00 60.47 177 THR A N 1
ATOM 1348 C CA . THR A 1 177 ? 20.392 5.773 -45.267 1.00 60.47 177 THR A CA 1
ATOM 1349 C C . THR A 1 177 ? 19.186 4.863 -45.482 1.00 60.47 177 THR A C 1
ATOM 1351 O O . THR A 1 177 ? 18.165 5.331 -45.989 1.00 60.47 177 THR A O 1
ATOM 1354 N N . ARG A 1 178 ? 19.236 3.611 -45.003 1.00 59.62 178 ARG A N 1
ATOM 1355 C CA . ARG A 1 178 ? 18.089 2.690 -45.034 1.00 59.62 178 ARG A CA 1
ATOM 1356 C C . ARG A 1 178 ? 16.946 3.169 -44.128 1.00 59.62 178 ARG A C 1
ATOM 1358 O O . ARG A 1 178 ? 15.799 3.190 -44.570 1.00 59.62 178 ARG A O 1
ATOM 1365 N N . GLN A 1 179 ? 17.233 3.647 -42.913 1.00 62.72 179 GLN A N 1
ATOM 1366 C CA . GLN A 1 179 ? 16.189 4.203 -42.036 1.00 62.72 179 GLN A CA 1
ATOM 1367 C C . GLN A 1 179 ? 15.561 5.487 -42.599 1.00 62.72 179 GLN A C 1
ATOM 1369 O O . GLN A 1 179 ? 14.337 5.630 -42.592 1.00 62.72 179 GLN A O 1
ATOM 1374 N N . LEU A 1 180 ? 16.366 6.387 -43.175 1.00 62.78 180 LEU A N 1
ATOM 1375 C CA . LEU A 1 180 ? 15.858 7.594 -43.839 1.00 62.78 180 LEU A CA 1
ATOM 1376 C C . LEU A 1 180 ? 14.973 7.278 -45.055 1.00 62.78 180 LEU A C 1
ATOM 1378 O O . LEU A 1 180 ? 14.010 8.001 -45.320 1.00 62.78 180 LEU A O 1
ATOM 1382 N N . GLN A 1 181 ? 15.265 6.200 -45.788 1.00 67.50 181 GLN A N 1
ATOM 1383 C CA . GLN A 1 181 ? 14.437 5.752 -46.909 1.00 67.50 181 GLN A CA 1
ATOM 1384 C C . GLN A 1 181 ? 13.108 5.147 -46.449 1.00 67.50 181 GLN A C 1
ATOM 1386 O O . GLN A 1 181 ? 12.082 5.475 -47.040 1.00 67.50 181 GLN A O 1
ATOM 1391 N N . VAL A 1 182 ? 13.095 4.349 -45.375 1.00 69.62 182 VAL A N 1
ATOM 1392 C CA . VAL A 1 182 ? 11.853 3.794 -44.803 1.00 69.62 182 VAL A CA 1
ATOM 1393 C C . VAL A 1 182 ? 10.937 4.911 -44.294 1.00 69.62 182 VAL A C 1
ATOM 1395 O O . VAL A 1 182 ? 9.751 4.927 -44.616 1.00 69.62 182 VAL A O 1
ATOM 1398 N N . VAL A 1 183 ? 11.488 5.906 -43.590 1.00 73.62 183 VAL A N 1
ATOM 1399 C CA . VAL A 1 183 ? 10.714 7.064 -43.107 1.00 73.62 183 VAL A CA 1
ATOM 1400 C C . VAL A 1 183 ? 10.150 7.886 -44.274 1.00 73.62 183 VAL A C 1
ATOM 1402 O O . VAL A 1 183 ? 8.985 8.285 -44.250 1.00 73.62 183 VAL A O 1
ATOM 1405 N N . ARG A 1 184 ? 10.936 8.107 -45.337 1.00 72.38 184 ARG A N 1
ATOM 1406 C CA . ARG A 1 184 ? 10.470 8.819 -46.541 1.00 72.38 184 ARG A CA 1
ATOM 1407 C C . ARG A 1 184 ? 9.441 8.024 -47.351 1.00 72.38 184 ARG A C 1
ATOM 1409 O O . ARG A 1 184 ? 8.556 8.636 -47.947 1.00 72.38 184 ARG A O 1
ATOM 1416 N N . ALA A 1 185 ? 9.545 6.697 -47.389 1.00 71.12 185 ALA A N 1
ATOM 1417 C CA . ALA A 1 185 ? 8.577 5.829 -48.054 1.00 71.12 185 ALA A CA 1
ATOM 1418 C C . ALA A 1 185 ? 7.228 5.840 -47.318 1.00 71.12 185 ALA A C 1
ATOM 1420 O O . ALA A 1 185 ? 6.205 6.124 -47.941 1.00 71.12 185 ALA A O 1
ATOM 1421 N N . ALA A 1 186 ? 7.244 5.682 -45.991 1.00 71.69 186 ALA A N 1
ATOM 1422 C CA . ALA A 1 186 ? 6.047 5.764 -45.153 1.00 71.69 186 ALA A CA 1
ATOM 1423 C C . ALA A 1 186 ? 5.350 7.136 -45.261 1.00 71.69 186 ALA A C 1
ATOM 1425 O O . ALA A 1 186 ? 4.126 7.219 -45.352 1.00 71.69 186 ALA A O 1
ATOM 1426 N N . ALA A 1 187 ? 6.125 8.225 -45.340 1.00 70.88 187 ALA A N 1
ATOM 1427 C CA . ALA A 1 187 ? 5.582 9.570 -45.543 1.00 70.88 187 ALA A CA 1
ATOM 1428 C C . ALA A 1 187 ? 4.888 9.748 -46.911 1.00 70.88 187 ALA A C 1
ATOM 1430 O O . ALA A 1 187 ? 3.905 10.482 -47.013 1.00 70.88 187 ALA A O 1
ATOM 1431 N N . ARG A 1 188 ? 5.368 9.075 -47.967 1.00 72.12 188 ARG A N 1
ATOM 1432 C CA . ARG A 1 188 ? 4.750 9.119 -49.307 1.00 72.12 188 ARG A CA 1
ATOM 1433 C C . ARG A 1 188 ? 3.470 8.291 -49.393 1.00 72.12 188 ARG A C 1
ATOM 1435 O O . ARG A 1 188 ? 2.544 8.705 -50.084 1.00 72.12 188 ARG A O 1
ATOM 1442 N N . GLU A 1 189 ? 3.397 7.158 -48.701 1.00 69.44 189 GLU A N 1
ATOM 1443 C CA . GLU A 1 189 ? 2.170 6.353 -48.621 1.00 69.44 189 GLU A CA 1
ATOM 1444 C C . GLU A 1 189 ? 1.070 7.068 -47.831 1.00 69.44 189 GLU A C 1
ATOM 1446 O O . GLU A 1 189 ? -0.070 7.124 -48.288 1.00 69.44 189 GLU A O 1
ATOM 1451 N N . ALA A 1 190 ? 1.423 7.719 -46.719 1.00 69.38 190 ALA A N 1
ATOM 1452 C CA . ALA A 1 190 ? 0.486 8.528 -45.937 1.00 69.38 190 ALA A CA 1
ATOM 1453 C C . ALA A 1 190 ? -0.076 9.738 -46.713 1.00 69.38 190 ALA A C 1
ATOM 1455 O O . ALA A 1 190 ? -1.180 10.200 -46.429 1.00 69.38 190 ALA A O 1
ATOM 1456 N N . ALA A 1 191 ? 0.667 10.254 -47.697 1.00 68.31 191 ALA A N 1
ATOM 1457 C CA . ALA A 1 191 ? 0.200 11.327 -48.573 1.00 68.31 191 ALA A CA 1
ATOM 1458 C C . ALA A 1 191 ? -0.760 10.829 -49.671 1.00 68.31 191 ALA A C 1
ATOM 1460 O O . ALA A 1 191 ? -1.651 11.573 -50.066 1.00 68.31 191 ALA A O 1
ATOM 1461 N N . ARG A 1 192 ? -0.616 9.579 -50.139 1.00 68.19 192 ARG A N 1
ATOM 1462 C CA . ARG A 1 192 ? -1.513 8.976 -51.147 1.00 68.19 192 ARG A CA 1
ATOM 1463 C C . ARG A 1 192 ? -2.839 8.486 -50.574 1.00 68.19 192 ARG A C 1
ATOM 1465 O O . ARG A 1 192 ? -3.805 8.412 -51.313 1.00 68.19 192 ARG A O 1
ATOM 1472 N N . SER A 1 193 ? -2.904 8.151 -49.286 1.00 65.62 193 SER A N 1
ATOM 1473 C CA . SER A 1 193 ? -4.151 7.709 -48.640 1.00 65.62 193 SER A CA 1
ATOM 1474 C C . SER A 1 193 ? -5.078 8.858 -48.214 1.00 65.62 193 SER A C 1
ATOM 1476 O O . SER A 1 193 ? -6.164 8.603 -47.698 1.00 65.62 193 SER A O 1
ATOM 1478 N N . ARG A 1 194 ? -4.658 10.119 -48.408 1.00 57.81 194 ARG A N 1
ATOM 1479 C CA . ARG A 1 194 ? -5.445 11.337 -48.131 1.00 57.81 194 ARG A CA 1
ATOM 1480 C C . ARG A 1 194 ? -5.999 12.039 -49.378 1.00 57.81 194 ARG A C 1
ATOM 1482 O O . ARG A 1 194 ? -6.704 13.032 -49.210 1.00 57.81 194 ARG A O 1
ATOM 1489 N N . SER A 1 195 ? -5.663 11.568 -50.579 1.00 51.41 195 SER A N 1
ATOM 1490 C CA . SER A 1 195 ? -6.236 12.019 -51.860 1.00 51.41 195 SER A CA 1
ATOM 1491 C C . SER A 1 195 ? -7.275 11.028 -52.350 1.00 51.41 195 SER A C 1
ATOM 1493 O O . SER A 1 195 ? -8.327 11.481 -52.838 1.00 51.41 195 SER A O 1
#

Radius of gyration: 27.99 Å; chains: 1; bounding box: 63×33×78 Å